Protein AF-A0A843YWN8-F1 (afdb_monomer)

Foldseek 3Di:
DDDDDDDDDDDDDDDDDDDDDDDDDDPPDCFVVNVQVLLVVQAWGFPDDGDDDQPAWTWIAHNVGDIDTDGPVVSVVPDDDPVVVQVVQVVLVVVLQVLQVVQQWGWPDPGRPDQADWTWIAHNVGDIDTDGSVCSVVPDDDPVVVVVVQVVVVVVLQVLQVVQQWGFPDPDGDDQAAWTWIAGNVGDIDTDGSVCCNVPPDPVVVQVVQQVVVVVLQVLQVVQQWGFPDRTRDDQAAWTWIAHNVGDIDTDGNVCSVVPDDDVVVVVVVVVVVVVVVVVVVVPDDDPDD

Sequence (290 aa):
MLKNTAILSIVDFPETEQTAPVQRSGWVRTTIEQMQVIAIERGGMCLSIAYGIAHTKLEWECTKGHRWFATPSNIKRGTWCRECAKDRSRSSLDDIIEIALARGGRCLSQQYINTESPLTFECEQGHCWQASSKTIREGHWCAACAHDKMRSTLQRMQEIAASRGGLCLSDTYLNNYHRLRWRCAQGHEWESNPLNVVKHWCAQCRDDKKRLGIARMQAIAAERDGLCLSTVYVNAHTHLTWKCCNGHIWQARPMDIVKGHWCNLCYLDRRTQEKKRRRRKSKNAVPILI

Organism: NCBI:txid2590999

Solvent-accessible surface area (backbone atoms only — not comparable to full-atom values): 17415 Å² total; per-residue (Å²): 133,82,87,85,88,88,79,90,83,89,80,85,85,82,83,89,82,90,83,88,80,92,87,78,87,77,84,75,76,83,50,55,65,59,48,36,51,55,21,47,78,68,50,29,42,47,75,54,91,76,71,87,55,82,78,53,63,38,40,36,33,39,77,87,67,55,71,49,75,45,31,60,62,49,42,75,75,68,52,78,62,68,64,66,50,49,52,54,34,50,56,57,40,52,55,51,39,51,55,25,48,77,69,52,24,42,59,75,54,92,73,61,87,54,63,78,46,72,38,37,35,33,41,76,86,67,53,73,49,74,44,29,57,56,49,48,73,76,66,55,80,61,67,65,64,53,48,52,53,39,51,54,49,44,51,53,50,38,50,56,22,48,78,66,52,23,43,52,74,53,93,75,65,90,54,73,77,50,67,37,40,37,31,42,70,87,65,55,70,50,76,44,26,59,69,51,42,77,78,51,72,55,70,64,65,53,50,51,56,29,48,55,51,30,54,54,50,37,50,58,21,51,78,62,55,25,43,47,75,52,88,73,39,87,56,57,76,51,66,40,40,36,31,42,74,90,64,56,70,48,75,45,30,51,52,48,46,74,74,66,53,77,64,62,66,63,53,50,50,53,55,51,52,51,53,54,52,52,52,53,57,62,73,69,56,77,80,83,83,127

Structure (mmCIF, N/CA/C/O backbone):
data_AF-A0A843YWN8-F1
#
_entry.id   AF-A0A843YWN8-F1
#
loop_
_atom_site.group_PDB
_atom_site.id
_atom_site.type_symbol
_atom_site.label_atom_id
_atom_site.label_alt_id
_atom_site.label_comp_id
_atom_site.label_asym_id
_atom_site.label_entity_id
_atom_site.label_seq_id
_atom_site.pdbx_PDB_ins_code
_atom_site.Cartn_x
_atom_site.Cartn_y
_atom_site.Cartn_z
_atom_site.occupancy
_atom_site.B_iso_or_equiv
_atom_site.auth_seq_id
_atom_site.auth_comp_id
_atom_site.auth_asym_id
_atom_site.auth_atom_id
_atom_site.pdbx_PDB_model_num
ATOM 1 N N . MET A 1 1 ? -0.539 49.490 86.192 1.00 35.22 1 MET A N 1
ATOM 2 C CA . MET A 1 1 ? -0.086 49.056 87.528 1.00 35.22 1 MET A CA 1
ATOM 3 C C . MET A 1 1 ? 0.431 47.630 87.440 1.00 35.22 1 MET A C 1
ATOM 5 O O . MET A 1 1 ? -0.272 46.801 86.891 1.00 35.22 1 MET A O 1
ATOM 9 N N . LEU A 1 2 ? 1.661 47.441 87.934 1.00 34.06 2 LEU A N 1
ATOM 10 C CA . LEU A 1 2 ? 2.259 46.237 88.543 1.00 34.06 2 LEU A CA 1
ATOM 11 C C . LEU A 1 2 ? 2.083 44.904 87.779 1.00 34.06 2 LEU A C 1
ATOM 13 O O . LEU A 1 2 ? 1.016 44.313 87.773 1.00 34.06 2 LEU A O 1
ATOM 17 N N . LYS A 1 3 ? 3.095 44.481 87.007 1.00 30.92 3 LYS A N 1
ATOM 18 C CA . LYS A 1 3 ? 4.242 43.646 87.451 1.00 30.92 3 LYS A CA 1
ATOM 19 C C . LYS A 1 3 ? 3.794 42.279 87.995 1.00 30.92 3 LYS A C 1
ATOM 21 O O . LYS A 1 3 ? 3.334 42.221 89.125 1.00 30.92 3 LYS A O 1
ATOM 26 N N . ASN A 1 4 ? 4.066 41.190 87.271 1.00 33.59 4 ASN A N 1
ATOM 27 C CA . ASN A 1 4 ? 5.151 40.297 87.692 1.00 33.59 4 ASN A CA 1
ATOM 28 C C . ASN A 1 4 ? 5.507 39.221 86.654 1.00 33.59 4 ASN A C 1
ATOM 30 O O . ASN A 1 4 ? 4.686 38.434 86.202 1.00 33.59 4 ASN A O 1
ATOM 34 N N . THR A 1 5 ? 6.794 39.231 86.345 1.00 37.97 5 THR A N 1
ATOM 35 C CA . THR A 1 5 ? 7.656 38.230 85.721 1.00 37.97 5 THR A CA 1
ATOM 36 C C . THR A 1 5 ? 7.816 36.965 86.570 1.00 37.97 5 THR A C 1
ATOM 38 O O . THR A 1 5 ? 7.952 37.080 87.785 1.00 37.97 5 THR A O 1
ATOM 41 N N . ALA A 1 6 ? 7.985 35.804 85.931 1.00 35.53 6 ALA A N 1
ATOM 42 C CA . ALA A 1 6 ? 8.905 34.763 86.400 1.00 35.53 6 ALA A CA 1
ATOM 43 C C . ALA A 1 6 ? 9.417 33.935 85.208 1.00 35.53 6 ALA A C 1
ATOM 45 O O . ALA A 1 6 ? 8.662 33.552 84.319 1.00 35.53 6 ALA A O 1
ATOM 46 N N . ILE A 1 7 ? 10.730 33.744 85.200 1.00 36.31 7 ILE A N 1
ATOM 47 C CA . ILE A 1 7 ? 11.610 33.233 84.151 1.00 36.31 7 ILE A CA 1
ATOM 48 C C . ILE A 1 7 ? 12.282 31.953 84.691 1.00 36.31 7 ILE A C 1
ATOM 50 O O . ILE A 1 7 ? 12.598 31.918 85.874 1.00 36.31 7 ILE A O 1
ATOM 54 N N . 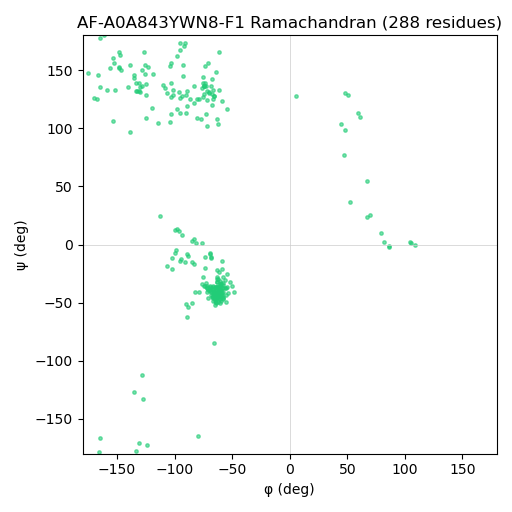LEU A 1 8 ? 12.539 30.987 83.794 1.00 34.16 8 LEU A N 1
ATOM 55 C CA . LEU A 1 8 ? 13.530 29.884 83.820 1.00 34.16 8 LEU A CA 1
ATOM 56 C C . LEU A 1 8 ? 13.622 28.956 85.050 1.00 34.16 8 LEU A C 1
ATOM 58 O O . LEU A 1 8 ? 13.959 29.368 86.152 1.00 34.16 8 LEU A O 1
ATOM 62 N N . SER A 1 9 ? 13.588 27.645 84.794 1.00 31.20 9 SER A N 1
ATOM 63 C CA . SER A 1 9 ? 14.745 26.778 85.092 1.00 31.20 9 SER A CA 1
ATOM 64 C C . SER A 1 9 ? 14.604 25.403 84.436 1.00 31.20 9 SER A C 1
ATOM 66 O O . SER A 1 9 ? 13.614 24.696 84.590 1.00 31.20 9 SER A O 1
ATOM 68 N N . ILE A 1 10 ? 15.635 25.080 83.663 1.00 40.97 10 ILE A N 1
ATOM 69 C CA . ILE A 1 10 ? 16.027 23.757 83.185 1.00 40.97 10 ILE A CA 1
ATOM 70 C C . ILE A 1 10 ? 16.643 23.018 84.376 1.00 40.97 10 ILE A C 1
ATOM 72 O O . ILE A 1 10 ? 17.466 23.623 85.055 1.00 40.97 10 ILE A O 1
ATOM 76 N N . VAL A 1 11 ? 16.303 21.742 84.577 1.00 32.41 11 VAL A N 1
ATOM 77 C CA . VAL A 1 11 ? 17.186 20.739 85.202 1.00 32.41 11 VAL A CA 1
ATOM 78 C C . VAL A 1 11 ? 16.816 19.333 84.710 1.00 32.41 11 VAL A C 1
ATOM 80 O O . VAL A 1 11 ? 15.754 18.802 85.018 1.00 32.41 11 VAL A O 1
ATOM 83 N N . ASP A 1 12 ? 17.699 18.835 83.850 1.00 29.92 12 ASP A N 1
ATOM 84 C CA . ASP A 1 12 ? 18.350 17.519 83.798 1.00 29.92 12 ASP A CA 1
ATOM 85 C C . ASP A 1 12 ? 17.599 16.177 83.942 1.00 29.92 12 ASP A C 1
ATOM 87 O O . ASP A 1 12 ? 16.878 15.881 84.891 1.00 29.92 12 ASP A O 1
ATOM 91 N N . PHE A 1 13 ? 17.925 15.326 82.960 1.00 37.41 13 PHE A N 1
ATOM 92 C CA . PHE A 1 13 ? 17.773 13.869 82.871 1.00 37.41 13 PHE A CA 1
ATOM 93 C C . PHE A 1 13 ? 18.566 13.114 83.961 1.00 37.41 13 PHE A C 1
ATOM 95 O O . PHE A 1 13 ? 19.536 13.643 84.503 1.00 37.41 13 PHE A O 1
ATOM 102 N N . PRO A 1 14 ? 18.264 11.815 84.162 1.00 38.59 14 PRO A N 1
ATOM 103 C CA . PRO A 1 14 ? 19.295 10.834 83.809 1.00 38.59 14 PRO A CA 1
ATOM 104 C C . PRO A 1 14 ? 18.793 9.624 82.992 1.00 38.59 14 PRO A C 1
ATOM 106 O O . PRO A 1 14 ? 17.708 9.091 83.213 1.00 38.59 14 PRO A O 1
ATOM 109 N N . GLU A 1 15 ? 19.630 9.273 82.008 1.00 31.75 15 GLU A N 1
ATOM 110 C CA . GLU A 1 15 ? 20.168 7.940 81.654 1.00 31.75 15 GLU A CA 1
ATOM 111 C C . GLU A 1 15 ? 19.212 6.731 81.620 1.00 31.75 15 GLU A C 1
ATOM 113 O O . GLU A 1 15 ? 18.696 6.261 82.624 1.00 31.75 15 GLU A O 1
ATOM 118 N N . THR A 1 16 ? 18.830 6.288 80.416 1.00 40.12 16 THR A N 1
ATOM 119 C CA . THR A 1 16 ? 19.393 5.127 79.685 1.00 40.12 16 THR A CA 1
ATOM 120 C C . THR A 1 16 ? 19.283 3.792 80.417 1.00 40.12 16 THR A C 1
ATOM 122 O O . THR A 1 16 ? 20.053 3.534 81.328 1.00 40.12 16 THR A O 1
ATOM 125 N N . GLU A 1 17 ? 18.480 2.872 79.874 1.00 31.70 17 GLU A N 1
ATOM 126 C CA . GLU A 1 17 ? 19.012 1.552 79.523 1.00 31.70 17 GLU A CA 1
ATOM 127 C C . GLU A 1 17 ? 18.145 0.839 78.477 1.00 31.70 17 GLU A C 1
ATOM 129 O O . GLU A 1 17 ? 16.916 0.812 78.516 1.00 31.70 17 GLU A O 1
ATOM 134 N N . GLN A 1 18 ? 18.848 0.312 77.481 1.00 40.69 18 GLN A N 1
ATOM 135 C CA . GLN A 1 18 ? 18.364 -0.526 76.396 1.00 40.69 18 GLN A CA 1
ATOM 136 C C . GLN A 1 18 ? 17.912 -1.888 76.933 1.00 40.69 18 GLN A C 1
ATOM 138 O O . GLN A 1 18 ? 18.622 -2.481 77.730 1.00 40.69 18 GLN A O 1
ATOM 143 N N . THR A 1 19 ? 16.831 -2.459 76.395 1.00 31.42 19 THR A N 1
ATOM 144 C CA . THR A 1 19 ? 16.829 -3.843 75.875 1.00 31.42 19 THR A CA 1
ATOM 145 C C . THR A 1 19 ? 15.599 -4.092 74.986 1.00 31.42 19 THR A C 1
ATOM 147 O O . THR A 1 19 ? 14.490 -3.644 75.253 1.00 31.42 19 THR A O 1
ATOM 150 N N . ALA A 1 20 ? 15.855 -4.746 73.852 1.00 37.12 20 ALA A N 1
ATOM 151 C CA . ALA A 1 20 ? 14.956 -5.071 72.736 1.00 37.12 20 ALA A CA 1
ATOM 152 C C . ALA A 1 20 ? 14.057 -6.307 73.034 1.00 37.12 20 ALA A C 1
ATOM 154 O O . ALA A 1 20 ? 14.104 -6.800 74.157 1.00 37.12 20 ALA A O 1
ATOM 155 N N . PRO A 1 21 ? 13.379 -6.976 72.066 1.00 42.88 21 PRO A N 1
ATOM 156 C CA . PRO A 1 21 ? 12.748 -6.565 70.804 1.00 42.88 21 PRO A CA 1
ATOM 157 C C . PRO A 1 21 ? 11.258 -7.008 70.678 1.00 42.88 21 PRO A C 1
ATOM 159 O O . PRO A 1 21 ? 10.768 -7.891 71.371 1.00 42.88 21 PRO A O 1
ATOM 162 N N . VAL A 1 22 ? 10.572 -6.401 69.701 1.00 45.50 22 VAL A N 1
ATOM 163 C CA . VAL A 1 22 ? 9.497 -6.918 68.815 1.00 45.50 22 VAL A CA 1
ATOM 164 C C . VAL A 1 22 ? 8.974 -8.343 69.081 1.00 45.50 22 VAL A C 1
ATOM 166 O O . VAL A 1 22 ? 9.761 -9.270 68.959 1.00 45.50 22 VAL A O 1
ATOM 169 N N . GLN A 1 23 ? 7.643 -8.512 69.226 1.00 36.47 23 GLN A N 1
ATOM 170 C CA . GLN A 1 23 ? 6.714 -9.381 68.443 1.00 36.47 23 GLN A CA 1
ATOM 171 C C . GLN A 1 23 ? 5.265 -9.124 68.924 1.00 36.47 23 GLN A C 1
ATOM 173 O O . GLN A 1 23 ? 5.065 -8.876 70.102 1.00 36.47 23 GLN A O 1
ATOM 178 N N . ARG A 1 24 ? 4.167 -9.192 68.164 1.00 37.75 24 ARG A N 1
ATOM 179 C CA . ARG A 1 24 ? 3.829 -9.249 66.735 1.00 37.75 24 ARG A CA 1
ATOM 180 C C . ARG A 1 24 ? 2.313 -8.965 66.659 1.00 37.75 24 ARG A C 1
ATOM 182 O O . ARG A 1 24 ? 1.562 -9.385 67.531 1.00 37.75 24 ARG A O 1
ATOM 189 N N . SER A 1 25 ? 1.892 -8.297 65.583 1.00 42.56 25 SER A N 1
ATOM 190 C CA . SER A 1 25 ? 0.554 -8.377 64.961 1.00 42.56 25 SER A CA 1
ATOM 191 C C . SER A 1 25 ? -0.682 -8.281 65.873 1.00 42.56 25 SER A C 1
ATOM 193 O O . SER A 1 25 ? -1.393 -9.262 66.083 1.00 42.56 25 SER A O 1
ATOM 195 N N . GLY A 1 26 ? -1.010 -7.063 66.308 1.00 33.72 26 GLY A N 1
ATOM 196 C CA . GLY A 1 26 ? -2.370 -6.714 66.721 1.00 33.72 26 GLY A CA 1
ATOM 197 C C . GLY A 1 26 ? -3.216 -6.362 65.495 1.00 33.72 26 GLY A C 1
ATOM 198 O O . GLY A 1 26 ? -2.864 -5.463 64.733 1.00 33.72 26 GLY A O 1
ATOM 199 N N . TRP A 1 27 ? -4.323 -7.071 65.282 1.00 38.34 27 TRP A N 1
ATOM 200 C CA . TRP A 1 27 ? -5.324 -6.725 64.271 1.00 38.34 27 TRP A CA 1
ATOM 201 C C . TRP A 1 27 ? -5.905 -5.347 64.628 1.00 38.34 27 TRP A C 1
ATOM 203 O O . TRP A 1 27 ? -6.667 -5.222 65.588 1.00 38.34 27 TRP A O 1
ATOM 213 N N . VAL A 1 28 ? -5.490 -4.294 63.914 1.00 45.75 28 VAL A N 1
ATOM 214 C CA . VAL A 1 28 ? -5.964 -2.924 64.156 1.00 45.75 28 VAL A CA 1
ATOM 215 C C . VAL A 1 28 ? -7.466 -2.899 63.889 1.00 45.75 28 VAL A C 1
ATOM 217 O O . VAL A 1 28 ? -7.907 -3.003 62.740 1.00 45.75 28 VAL A O 1
ATOM 220 N N . ARG A 1 29 ? -8.268 -2.790 64.957 1.00 52.03 29 ARG A N 1
ATOM 221 C CA . ARG A 1 29 ? -9.708 -2.545 64.848 1.00 52.03 29 ARG A CA 1
ATOM 222 C C . ARG A 1 29 ? -9.882 -1.289 64.005 1.00 52.03 29 ARG A C 1
ATOM 224 O O . ARG A 1 29 ? -9.402 -0.222 64.367 1.00 52.03 29 ARG A O 1
ATOM 231 N N . THR A 1 30 ? -10.513 -1.452 62.846 1.00 57.44 30 THR A N 1
ATOM 232 C CA . THR A 1 30 ? -10.850 -0.324 61.980 1.00 57.44 30 THR A CA 1
ATOM 233 C C . THR A 1 30 ? -11.742 0.611 62.785 1.00 57.44 30 THR A C 1
ATOM 235 O O . THR A 1 30 ? -12.736 0.147 63.330 1.00 57.44 30 THR A O 1
ATOM 238 N N . THR A 1 31 ? -11.373 1.877 62.933 1.00 72.25 31 THR A N 1
ATOM 239 C CA . THR A 1 31 ? -12.169 2.834 63.709 1.00 72.25 31 THR A CA 1
ATOM 240 C C . THR A 1 31 ? -13.047 3.668 62.773 1.00 72.25 31 THR A C 1
ATOM 242 O O . THR A 1 31 ? -12.823 3.690 61.557 1.00 72.25 31 THR A O 1
ATOM 245 N N . ILE A 1 32 ? -14.087 4.318 63.303 1.00 75.38 32 ILE A N 1
ATOM 246 C CA . ILE A 1 32 ? -14.989 5.141 62.483 1.00 75.38 32 ILE A CA 1
ATOM 247 C C . ILE A 1 32 ? -14.242 6.332 61.858 1.00 75.38 32 ILE A C 1
ATOM 249 O O . ILE A 1 32 ? -14.517 6.705 60.720 1.00 75.38 32 ILE A O 1
ATOM 253 N N . GLU A 1 33 ? -13.204 6.828 62.530 1.00 76.56 33 GLU A N 1
ATOM 254 C CA . GLU A 1 33 ? -12.315 7.890 62.053 1.00 76.56 33 GLU A CA 1
ATOM 255 C C . GLU A 1 33 ? -11.569 7.453 60.786 1.00 76.56 33 GLU A C 1
ATOM 257 O O . GLU A 1 33 ? -11.479 8.209 59.821 1.00 76.56 33 GLU A O 1
ATOM 262 N N . GLN A 1 34 ? -11.115 6.195 60.715 1.00 80.38 34 GLN A N 1
ATOM 263 C CA . GLN A 1 34 ? -10.505 5.663 59.490 1.00 80.38 34 GLN A CA 1
ATOM 264 C C . GLN A 1 34 ? -11.502 5.631 58.323 1.00 80.38 34 GLN A C 1
ATOM 266 O O . GLN A 1 34 ? -11.107 5.789 57.170 1.00 80.38 34 GLN A O 1
ATOM 271 N N . MET A 1 35 ? -12.795 5.419 58.591 1.00 80.94 35 MET A N 1
ATOM 272 C CA . MET A 1 35 ? -13.829 5.424 57.547 1.00 80.94 35 MET A CA 1
ATOM 273 C C . MET A 1 35 ? -14.130 6.838 57.061 1.00 80.94 35 MET A C 1
ATOM 275 O O . MET A 1 35 ? -14.345 7.037 55.866 1.00 80.94 35 MET A O 1
ATOM 279 N N . GLN A 1 36 ? -14.081 7.817 57.961 1.00 81.00 36 GLN A N 1
ATOM 280 C CA . GLN A 1 36 ? -14.220 9.230 57.626 1.00 81.00 36 GLN A CA 1
ATOM 281 C C . GLN A 1 36 ? -13.048 9.724 56.769 1.00 81.00 36 GLN A C 1
ATOM 283 O O . GLN A 1 36 ? -13.286 10.384 55.761 1.00 81.00 36 GLN A O 1
ATOM 288 N N . VAL A 1 37 ? -11.807 9.330 57.084 1.00 84.31 37 VAL A N 1
ATOM 289 C CA . VAL A 1 37 ? -10.631 9.656 56.254 1.00 84.31 37 VAL A CA 1
ATOM 290 C C . VAL A 1 37 ? -10.777 9.084 54.840 1.00 84.31 37 VAL A C 1
ATOM 292 O O . VAL A 1 37 ? -10.661 9.831 53.872 1.00 84.31 37 VAL A O 1
ATOM 295 N N . ILE A 1 38 ? -11.134 7.799 54.703 1.00 84.38 38 ILE A N 1
ATOM 296 C CA . ILE A 1 38 ? -11.359 7.171 53.385 1.00 84.38 38 ILE A CA 1
ATOM 297 C C . ILE A 1 38 ? -12.481 7.878 52.613 1.00 84.38 38 ILE A C 1
ATOM 299 O O . ILE A 1 38 ? -12.428 7.966 51.384 1.00 84.38 38 ILE A O 1
ATOM 303 N N . ALA A 1 39 ? -13.510 8.369 53.311 1.00 82.62 39 ALA A N 1
ATOM 304 C CA . ALA A 1 39 ? -14.585 9.098 52.659 1.00 82.62 39 ALA A CA 1
ATOM 305 C C . ALA A 1 39 ? -14.106 10.429 52.074 1.00 82.62 39 ALA A C 1
ATOM 307 O O . ALA A 1 39 ? -14.392 10.716 50.910 1.00 82.62 39 ALA A O 1
ATOM 308 N N . ILE A 1 40 ? -13.323 11.184 52.847 1.00 83.69 40 ILE A N 1
ATOM 309 C CA . ILE A 1 40 ? -12.750 12.468 52.431 1.00 83.69 40 ILE A CA 1
ATOM 310 C C . ILE A 1 40 ? -11.786 12.271 51.256 1.00 83.69 40 ILE A C 1
ATOM 312 O O . ILE A 1 40 ? -11.912 12.962 50.246 1.00 83.69 40 ILE A O 1
ATOM 316 N N . GLU A 1 41 ? -10.890 11.280 51.329 1.00 85.19 41 GLU A N 1
ATOM 317 C CA . GLU A 1 41 ? -9.949 10.944 50.245 1.00 85.19 41 GLU A CA 1
ATOM 318 C C . GLU A 1 41 ? -10.655 10.635 48.917 1.00 85.19 41 GLU A C 1
ATOM 320 O O . GLU A 1 41 ? -10.120 10.893 47.839 1.00 85.19 41 GLU A O 1
ATOM 325 N N . ARG A 1 42 ? -11.877 10.096 48.976 1.00 80.06 42 ARG A N 1
ATOM 326 C CA . ARG A 1 42 ? -12.688 9.764 47.795 1.00 80.06 42 ARG A CA 1
ATOM 327 C C . ARG A 1 42 ? -13.696 10.840 47.403 1.00 80.06 42 ARG A C 1
ATOM 329 O O . ARG A 1 42 ? -14.554 10.586 46.552 1.00 80.06 42 ARG A O 1
ATOM 336 N N . GLY A 1 43 ? -13.594 12.031 47.990 1.00 82.25 43 GLY A N 1
ATOM 337 C CA . GLY A 1 43 ? -14.487 13.148 47.701 1.00 82.25 43 GLY A CA 1
ATOM 338 C C . GLY A 1 43 ? -15.914 12.871 48.174 1.00 82.25 43 GLY A C 1
ATOM 339 O O . GLY A 1 43 ? -16.861 12.913 47.385 1.00 82.25 43 GLY A O 1
ATOM 340 N N . GLY A 1 44 ? -16.074 12.530 49.449 1.00 86.19 44 GLY A N 1
ATOM 341 C CA . GLY A 1 44 ? -17.366 12.335 50.094 1.00 86.19 44 GLY A CA 1
ATOM 342 C C . GLY A 1 44 ? -17.271 12.312 51.617 1.00 86.19 44 GLY A C 1
ATOM 343 O O . GLY A 1 44 ? -16.263 12.702 52.198 1.00 86.19 44 GLY A O 1
ATOM 344 N N . MET A 1 45 ? -18.342 11.871 52.270 1.00 86.75 45 MET A N 1
ATOM 345 C CA . MET A 1 45 ? -18.490 11.867 53.724 1.00 86.75 45 MET A CA 1
ATOM 346 C C . MET A 1 45 ? -19.059 10.529 54.205 1.00 86.75 45 MET A C 1
ATOM 348 O O . MET A 1 45 ? -19.893 9.916 53.540 1.00 86.75 45 MET A O 1
ATOM 352 N N . CYS A 1 46 ? -18.593 10.064 55.365 1.00 83.38 46 CYS A N 1
ATOM 353 C CA . CYS A 1 46 ? -19.206 8.954 56.091 1.00 83.38 46 CYS A CA 1
ATOM 354 C C . CYS A 1 46 ? -20.155 9.553 57.133 1.00 83.38 46 CYS A C 1
ATOM 356 O O . CYS A 1 46 ? -19.696 10.217 58.060 1.00 83.38 46 CYS A O 1
ATOM 358 N N . LEU A 1 47 ? -21.461 9.332 56.971 1.00 79.31 47 LEU A N 1
ATOM 359 C CA . LEU A 1 47 ? -22.507 9.908 57.828 1.00 79.31 47 LEU A CA 1
ATOM 360 C C . LEU A 1 47 ? -22.760 9.073 59.092 1.00 79.31 47 LEU A C 1
ATOM 362 O O . LEU A 1 47 ? -23.382 9.539 60.043 1.00 79.31 47 LEU A O 1
ATOM 366 N N . SER A 1 48 ? -22.276 7.830 59.128 1.00 76.62 48 SER A N 1
ATOM 367 C CA . SER A 1 48 ? -22.411 6.970 60.303 1.00 76.62 48 SER A CA 1
ATOM 368 C C . SER A 1 48 ? -21.467 7.380 61.436 1.00 76.62 48 SER A C 1
ATOM 370 O O . SER A 1 48 ? -20.282 7.616 61.217 1.00 76.62 48 SER A O 1
ATOM 372 N N . ILE A 1 49 ? -22.002 7.395 62.659 1.00 65.19 49 ILE A N 1
ATOM 373 C CA . ILE A 1 49 ? -21.312 7.836 63.885 1.00 65.19 49 ILE A CA 1
ATOM 374 C C . ILE A 1 49 ? -20.760 6.688 64.745 1.00 65.19 49 ILE A C 1
ATOM 376 O O . ILE A 1 49 ? -20.047 6.937 65.711 1.00 65.19 49 ILE A O 1
ATOM 380 N N . ALA A 1 50 ? -21.066 5.428 64.416 1.00 58.59 50 ALA A N 1
ATOM 381 C CA . ALA A 1 50 ? -20.615 4.267 65.183 1.00 58.59 50 ALA A CA 1
ATOM 382 C C . ALA A 1 50 ? -20.217 3.099 64.273 1.00 58.59 50 ALA A C 1
ATOM 384 O O . ALA A 1 50 ? -20.932 2.745 63.333 1.00 58.59 50 ALA A O 1
ATOM 385 N N . TYR A 1 51 ? -19.081 2.474 64.585 1.00 58.81 51 TYR A N 1
ATOM 386 C CA . TYR A 1 51 ? -18.583 1.277 63.913 1.00 58.81 51 TYR A CA 1
ATOM 387 C C . TYR A 1 51 ? -18.585 0.101 64.896 1.00 58.81 51 TYR A C 1
ATOM 389 O O . TYR A 1 51 ? -17.756 0.038 65.799 1.00 58.81 51 TYR A O 1
ATOM 397 N N . GLY A 1 52 ? -19.551 -0.810 64.741 1.00 61.84 52 GLY A N 1
ATOM 398 C CA . GLY A 1 52 ? -19.701 -1.981 65.613 1.00 61.84 52 GLY A CA 1
ATOM 399 C C . GLY A 1 52 ? -18.905 -3.202 65.138 1.00 61.84 52 GLY A C 1
ATOM 400 O O . GLY A 1 52 ? -18.019 -3.685 65.836 1.00 61.84 52 GLY A O 1
ATOM 401 N N . ILE A 1 53 ? -19.218 -3.724 63.946 1.00 56.53 53 ILE A N 1
ATOM 402 C CA . ILE A 1 53 ? -18.632 -4.960 63.397 1.00 56.53 53 ILE A CA 1
ATOM 403 C C . ILE A 1 53 ? -18.339 -4.757 61.901 1.00 56.53 53 ILE A C 1
ATOM 405 O O . ILE A 1 53 ? -19.010 -3.973 61.233 1.00 56.53 53 ILE A O 1
ATOM 409 N N . ALA A 1 54 ? -17.376 -5.490 61.334 1.00 55.53 54 ALA A N 1
ATOM 410 C CA . ALA A 1 54 ? -16.916 -5.335 59.942 1.00 55.53 54 ALA A CA 1
ATOM 411 C C . ALA A 1 54 ? -17.996 -5.519 58.849 1.00 55.53 54 ALA A C 1
ATOM 413 O O . ALA A 1 54 ? -17.780 -5.140 57.694 1.00 55.53 54 ALA A O 1
ATOM 414 N N . HIS A 1 55 ? -19.153 -6.084 59.207 1.00 57.47 55 HIS A N 1
ATOM 415 C CA . HIS A 1 55 ? -20.294 -6.309 58.315 1.00 57.47 55 HIS A CA 1
ATOM 416 C C . HIS A 1 55 ? -21.401 -5.252 58.436 1.00 57.47 55 HIS A C 1
ATOM 418 O O . HIS A 1 55 ? -22.345 -5.280 57.644 1.00 57.47 55 HIS A O 1
ATOM 424 N N . THR A 1 56 ? -21.300 -4.308 59.377 1.00 75.06 56 THR A N 1
ATOM 425 C CA . THR A 1 56 ? -22.269 -3.215 59.493 1.00 75.06 56 THR A CA 1
ATOM 426 C C . THR A 1 56 ? -22.151 -2.309 58.268 1.00 75.06 56 THR A C 1
ATOM 428 O O . THR A 1 56 ? -21.065 -1.840 57.918 1.00 75.06 56 THR A O 1
ATOM 431 N N . LYS A 1 57 ? -23.271 -2.089 57.572 1.00 79.62 57 LYS A N 1
ATOM 432 C CA . LYS A 1 57 ? -23.328 -1.120 56.476 1.00 79.62 57 LYS A CA 1
ATOM 433 C C . LYS A 1 57 ? -23.278 0.279 57.081 1.00 79.62 57 LYS A C 1
ATOM 435 O O . LYS A 1 57 ? -24.111 0.602 57.919 1.00 79.62 57 LYS A O 1
ATOM 440 N N . LEU A 1 58 ? -22.313 1.077 56.646 1.00 83.62 58 LEU A N 1
ATOM 441 C CA . LEU A 1 58 ? -22.249 2.497 56.965 1.00 83.62 58 LEU A CA 1
ATOM 442 C C . LEU A 1 58 ? -22.957 3.284 55.865 1.00 83.62 58 LEU A C 1
ATOM 444 O O . LEU A 1 58 ? -23.064 2.812 54.727 1.00 83.62 58 LEU A O 1
ATOM 448 N N . GLU A 1 59 ? -23.448 4.459 56.221 1.00 87.62 59 GLU A N 1
ATOM 449 C CA . GLU A 1 59 ? -24.034 5.428 55.309 1.00 87.62 59 GLU A CA 1
ATOM 450 C C . GLU A 1 59 ? -22.947 6.368 54.785 1.00 87.62 59 GLU A C 1
ATOM 452 O O . GLU A 1 59 ? -22.166 6.937 55.553 1.00 87.62 59 GLU A O 1
ATOM 457 N N . TRP A 1 60 ? -22.899 6.510 53.465 1.00 85.75 60 TRP A N 1
ATOM 458 C CA . TRP A 1 60 ? -21.906 7.292 52.741 1.00 85.75 60 TRP A CA 1
ATOM 459 C C . TRP A 1 60 ? -22.608 8.304 51.847 1.00 85.75 60 TRP A C 1
ATOM 461 O O . TRP A 1 60 ? -23.658 8.005 51.279 1.00 85.75 60 TRP A O 1
ATOM 471 N N . GLU A 1 61 ? -21.993 9.465 51.672 1.00 89.12 61 GLU A N 1
ATOM 472 C CA . GLU A 1 61 ? -22.439 10.527 50.776 1.00 89.12 61 GLU A CA 1
ATOM 473 C C . GLU A 1 61 ? -21.280 10.943 49.867 1.00 89.12 61 GLU A C 1
ATOM 475 O O . GLU A 1 61 ? -20.144 11.066 50.317 1.00 89.12 61 GLU A O 1
ATOM 480 N N . CYS A 1 62 ? -21.525 11.131 48.571 1.00 90.00 62 CYS A N 1
ATOM 481 C CA . CYS A 1 62 ? -20.508 11.651 47.646 1.00 90.00 62 CYS A CA 1
ATOM 482 C C . CYS A 1 62 ? -20.648 13.167 47.471 1.00 90.00 62 CYS A C 1
ATOM 484 O O . CYS A 1 62 ? -21.687 13.731 47.791 1.00 90.00 62 CYS A O 1
ATOM 486 N N . THR A 1 63 ? -19.652 13.825 46.875 1.00 88.19 63 THR A N 1
ATOM 487 C CA . THR A 1 63 ? -19.695 15.268 46.547 1.00 88.19 63 THR A CA 1
ATOM 488 C C . THR A 1 63 ? -20.897 15.710 45.714 1.00 88.19 63 THR A C 1
ATOM 490 O O . THR A 1 63 ? -21.290 16.868 45.792 1.00 88.19 63 THR A O 1
ATOM 493 N N . LYS A 1 64 ? -21.501 14.807 44.930 1.00 83.19 64 LYS A N 1
ATOM 494 C CA . LYS A 1 64 ? -22.739 15.081 44.180 1.00 83.19 64 LYS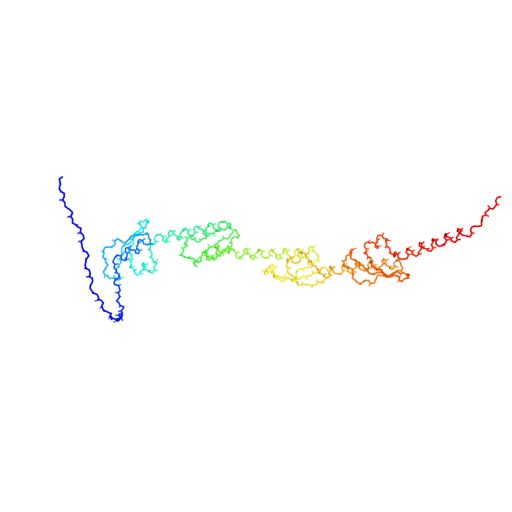 A CA 1
ATOM 495 C C . LYS A 1 64 ? -24.020 14.950 45.027 1.00 83.19 64 LYS A C 1
ATOM 497 O O . LYS A 1 64 ? -25.108 15.077 44.485 1.00 83.19 64 LYS A O 1
ATOM 502 N N . GLY A 1 65 ? -23.914 14.645 46.322 1.00 85.06 65 GLY A N 1
ATOM 503 C CA . GLY A 1 65 ? -25.051 14.489 47.237 1.00 85.06 65 GLY A CA 1
ATOM 504 C C . GLY A 1 65 ? -25.743 13.120 47.195 1.00 85.06 65 GLY A C 1
ATOM 505 O O . GLY A 1 65 ? -26.719 12.905 47.907 1.00 85.06 65 GLY A O 1
ATOM 506 N N . HIS A 1 66 ? -25.264 12.162 46.392 1.00 87.44 66 HIS A N 1
ATOM 507 C CA . HIS A 1 66 ? -25.834 10.809 46.403 1.00 87.44 66 HIS A CA 1
ATOM 508 C C . HIS A 1 66 ? -25.483 10.095 47.706 1.00 87.44 66 HIS A C 1
ATOM 510 O O . HIS A 1 66 ? -24.301 10.033 48.060 1.00 87.44 66 HIS A O 1
ATOM 516 N N . ARG A 1 67 ? -26.489 9.498 48.351 1.00 89.06 67 ARG A N 1
ATOM 517 C CA . ARG A 1 67 ? -26.357 8.752 49.608 1.00 89.06 67 ARG A CA 1
ATOM 518 C C . ARG A 1 67 ? -26.569 7.263 49.390 1.00 89.06 67 ARG A C 1
ATOM 520 O O . ARG A 1 67 ? -27.472 6.862 48.658 1.00 89.06 67 ARG A O 1
ATOM 527 N N . TRP A 1 68 ? -25.737 6.425 50.004 1.00 90.25 68 TRP A N 1
ATOM 528 C CA . TRP A 1 68 ? -25.881 4.972 49.907 1.00 90.25 68 TRP A CA 1
ATOM 529 C C . TRP A 1 68 ? -25.320 4.236 51.124 1.00 90.25 68 TRP A C 1
ATOM 531 O O . TRP A 1 68 ? -24.405 4.697 51.801 1.00 90.25 68 TRP A O 1
ATOM 541 N N . PHE A 1 69 ? -25.827 3.023 51.351 1.00 87.56 69 PHE A N 1
ATOM 542 C CA . PHE A 1 69 ? -25.323 2.119 52.382 1.00 87.56 69 PHE A CA 1
ATOM 543 C C . PHE A 1 69 ? -24.308 1.128 51.803 1.00 87.56 69 PHE A C 1
ATOM 545 O O . PHE A 1 69 ? -24.613 0.394 50.857 1.00 87.56 69 PHE A O 1
ATOM 552 N N . ALA A 1 70 ? -23.113 1.051 52.388 1.00 85.00 70 ALA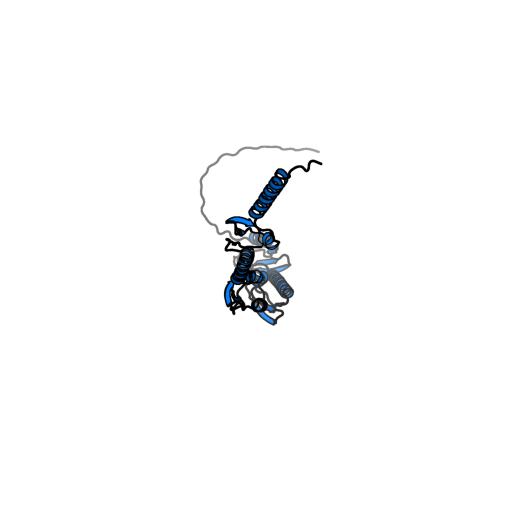 A N 1
ATOM 553 C CA . ALA A 1 70 ? -22.073 0.105 51.985 1.00 85.00 70 ALA A CA 1
ATOM 554 C C . ALA A 1 70 ? -21.230 -0.364 53.173 1.00 85.00 70 ALA A C 1
ATOM 556 O O . ALA A 1 70 ? -21.017 0.364 54.142 1.00 85.00 70 ALA A O 1
ATOM 557 N N . THR A 1 71 ? -20.722 -1.594 53.089 1.00 84.81 71 THR A N 1
ATOM 558 C CA . THR A 1 71 ? -19.770 -2.101 54.078 1.00 84.81 71 THR A CA 1
ATOM 559 C C . THR A 1 71 ? -18.388 -1.478 53.850 1.00 84.81 71 THR A C 1
ATOM 561 O O . THR A 1 71 ? -17.961 -1.327 52.698 1.00 84.81 71 THR A O 1
ATOM 564 N N . PRO A 1 72 ? -17.633 -1.194 54.920 1.00 79.88 72 PRO A N 1
ATOM 565 C CA . PRO A 1 72 ? -16.241 -0.750 54.840 1.00 79.88 72 PRO A CA 1
ATOM 566 C C . PRO A 1 72 ? -15.341 -1.614 53.963 1.00 79.88 72 PRO A C 1
ATOM 568 O O . PRO A 1 72 ? -14.484 -1.098 53.253 1.00 79.88 72 PRO A O 1
ATOM 571 N N . SER A 1 73 ? -15.561 -2.929 53.960 1.00 81.31 73 SER A N 1
ATOM 572 C CA . SER A 1 73 ? -14.848 -3.873 53.098 1.00 81.31 73 SER A CA 1
ATOM 573 C C . SER A 1 73 ? -15.070 -3.597 51.605 1.00 81.31 73 SER A C 1
ATOM 575 O O . SER A 1 73 ? -14.111 -3.606 50.837 1.00 81.31 73 SER A O 1
ATOM 577 N N . ASN A 1 74 ? -16.298 -3.284 51.181 1.00 81.69 74 ASN A N 1
ATOM 578 C CA . ASN A 1 74 ? -16.595 -2.957 49.782 1.00 81.69 74 ASN A CA 1
ATOM 579 C C . ASN A 1 74 ? -16.041 -1.590 49.374 1.00 81.69 74 ASN A C 1
ATOM 581 O O . ASN A 1 74 ? -15.557 -1.435 48.250 1.00 81.69 74 ASN A O 1
ATOM 585 N N . ILE A 1 75 ? -16.055 -0.625 50.297 1.00 83.94 75 ILE A N 1
ATOM 586 C CA . ILE A 1 75 ? -15.424 0.674 50.076 1.00 83.94 75 ILE A CA 1
ATOM 587 C C . ILE A 1 75 ? -13.910 0.502 49.930 1.00 83.94 75 ILE A C 1
ATOM 589 O O . ILE A 1 75 ? -13.357 0.881 48.898 1.00 83.94 75 ILE A O 1
ATOM 593 N N . LYS A 1 76 ? -13.232 -0.178 50.861 1.00 80.94 76 LYS A N 1
ATOM 594 C CA . LYS A 1 76 ? -11.786 -0.458 50.766 1.00 80.94 76 LYS A CA 1
ATOM 595 C C . LYS A 1 76 ? -11.410 -1.184 49.466 1.00 80.94 76 LYS A C 1
ATOM 597 O O . LYS A 1 76 ? -10.414 -0.828 48.850 1.00 80.94 76 LYS A O 1
ATOM 602 N N . ARG A 1 77 ? -12.249 -2.111 48.985 1.00 80.25 77 ARG A N 1
ATOM 603 C CA . ARG A 1 77 ? -12.068 -2.815 47.696 1.00 80.25 77 ARG A CA 1
ATOM 604 C C . ARG A 1 77 ? -12.250 -1.947 46.441 1.00 80.25 77 ARG A C 1
ATOM 606 O O . ARG A 1 77 ? -11.998 -2.438 45.348 1.00 80.25 77 ARG A O 1
ATOM 613 N N . GLY A 1 78 ? -12.689 -0.694 46.569 1.00 81.25 78 GLY A N 1
ATOM 614 C CA . GLY A 1 78 ? -12.779 0.261 45.453 1.00 81.25 78 GLY A CA 1
ATOM 615 C C . GLY A 1 78 ? -14.197 0.601 44.992 1.00 81.25 78 GLY A C 1
ATOM 616 O O . GLY A 1 78 ? -14.363 1.421 44.094 1.00 81.25 78 GLY A O 1
ATOM 617 N N . THR A 1 79 ? -15.238 0.031 45.608 1.00 83.06 79 THR A N 1
ATOM 618 C CA . THR A 1 79 ? -16.622 0.436 45.308 1.00 83.06 79 THR A CA 1
ATOM 619 C C . THR A 1 79 ? -16.913 1.789 45.968 1.00 83.06 79 THR A C 1
ATOM 621 O O . THR A 1 79 ? -16.488 2.027 47.096 1.00 83.06 79 THR A O 1
ATOM 624 N N . TRP A 1 80 ? -17.616 2.689 45.279 1.00 87.31 80 TRP A N 1
ATOM 625 C CA . TRP A 1 80 ? -17.961 4.023 45.793 1.00 87.31 80 TRP A CA 1
ATOM 626 C C . TRP A 1 80 ? -19.435 4.351 45.504 1.00 87.31 80 TRP A C 1
ATOM 628 O O . TRP A 1 80 ? -20.307 3.544 45.816 1.00 87.31 80 TRP A O 1
ATOM 638 N N . CYS A 1 81 ? -19.729 5.491 44.879 1.00 87.44 81 CYS A N 1
ATOM 639 C CA . CYS A 1 81 ? -21.082 5.878 44.491 1.00 87.44 81 CYS A CA 1
ATOM 640 C C . CYS A 1 81 ? -21.534 5.204 43.181 1.00 87.44 81 CYS A C 1
ATOM 642 O O . CYS A 1 81 ? -20.889 5.348 42.137 1.00 87.44 81 CYS A O 1
ATOM 644 N N . ARG A 1 82 ? -22.678 4.504 43.225 1.00 82.00 82 ARG A N 1
ATOM 645 C CA . ARG A 1 82 ? -23.288 3.826 42.063 1.00 82.00 82 ARG A CA 1
ATOM 646 C C . ARG A 1 82 ? -23.838 4.798 41.023 1.00 82.00 82 ARG A C 1
ATOM 648 O O . ARG A 1 82 ? -23.729 4.519 39.835 1.00 82.00 82 ARG A O 1
ATOM 655 N N . GLU A 1 83 ? -24.411 5.918 41.449 1.00 81.44 83 GLU A N 1
ATOM 656 C CA . GLU A 1 83 ? -24.974 6.919 40.534 1.00 81.44 83 GLU A CA 1
ATOM 657 C C . GLU A 1 83 ? -23.866 7.651 39.780 1.00 81.44 83 GLU A C 1
ATOM 659 O O . GLU A 1 83 ? -23.864 7.655 38.553 1.00 81.44 83 GLU A O 1
ATOM 664 N N . CYS A 1 84 ? -22.815 8.090 40.481 1.00 80.50 84 CYS A N 1
ATOM 665 C CA . CYS A 1 84 ? -21.621 8.637 39.832 1.00 80.50 84 CYS A CA 1
ATOM 666 C C . CYS A 1 84 ? -20.945 7.626 38.889 1.00 80.50 84 CYS A C 1
ATOM 668 O O . CYS A 1 84 ? -20.363 8.014 37.879 1.00 80.50 84 CYS A O 1
ATOM 670 N N . ALA A 1 85 ? -20.987 6.327 39.207 1.00 77.62 85 ALA A N 1
ATOM 671 C CA . ALA A 1 85 ? -20.473 5.292 38.313 1.00 77.62 85 ALA A CA 1
ATOM 672 C C . ALA A 1 85 ? -21.333 5.133 37.045 1.00 77.62 85 ALA A C 1
ATOM 674 O O . ALA A 1 85 ? -20.771 4.978 35.962 1.00 77.62 85 ALA A O 1
ATOM 675 N N . LYS A 1 86 ? -22.666 5.221 37.162 1.00 71.94 86 LYS A N 1
ATOM 676 C CA . LYS A 1 86 ? -23.590 5.219 36.016 1.00 71.94 86 LYS A CA 1
ATOM 677 C C . LYS A 1 86 ? -23.403 6.448 35.129 1.00 71.94 86 LYS A C 1
ATOM 679 O O . LYS A 1 86 ? -23.345 6.288 33.917 1.00 71.94 86 LYS A O 1
ATOM 684 N N . ASP A 1 87 ? -23.254 7.636 35.714 1.00 73.88 87 ASP A N 1
ATOM 685 C CA . ASP A 1 87 ? -22.987 8.868 34.959 1.00 73.88 87 ASP A CA 1
ATOM 686 C C . ASP A 1 87 ? -21.711 8.745 34.123 1.00 73.88 87 ASP A C 1
ATOM 688 O O . ASP A 1 87 ? -21.728 9.020 32.930 1.00 73.88 87 ASP A O 1
ATOM 692 N N . ARG A 1 88 ? -20.616 8.251 34.722 1.00 70.06 88 ARG A N 1
ATOM 693 C CA . ARG A 1 88 ? -19.358 8.017 33.993 1.00 70.06 88 ARG A CA 1
ATOM 694 C C . ARG A 1 88 ? -19.514 7.009 32.854 1.00 70.06 88 ARG A C 1
ATOM 696 O O . ARG A 1 88 ? -18.903 7.185 31.807 1.00 70.06 88 ARG A O 1
ATOM 703 N N . SER A 1 89 ? -20.313 5.961 33.060 1.00 65.00 89 SER A N 1
ATOM 704 C CA . SER A 1 89 ? -20.620 4.972 32.019 1.00 65.00 89 SER A CA 1
ATOM 705 C C . SER A 1 89 ? -21.406 5.599 30.856 1.00 65.00 89 SER A C 1
ATOM 707 O O . SER A 1 89 ? -21.056 5.360 29.701 1.00 65.00 89 SER A O 1
ATOM 709 N N . ARG A 1 90 ? -22.396 6.458 31.136 1.00 64.38 90 ARG A N 1
ATOM 710 C CA . ARG A 1 90 ? -23.148 7.187 30.101 1.00 64.38 90 ARG A CA 1
ATOM 711 C C . ARG A 1 90 ? -22.255 8.114 29.285 1.00 64.38 90 ARG A C 1
ATOM 713 O O . ARG A 1 90 ? -22.225 7.959 28.072 1.00 64.38 90 ARG A O 1
ATOM 720 N N . SER A 1 91 ? -21.441 8.946 29.940 1.00 62.41 91 SER A N 1
ATOM 721 C CA . SER A 1 91 ? -20.482 9.809 29.233 1.00 62.41 91 SER A CA 1
ATOM 722 C C . SER A 1 91 ? -19.539 8.999 28.338 1.00 62.41 91 SER A C 1
ATOM 724 O O . SER A 1 91 ? -19.254 9.392 27.217 1.00 62.41 91 SER A O 1
ATOM 726 N N . SER A 1 92 ? -19.118 7.809 28.780 1.00 73.19 92 SER A N 1
ATOM 727 C CA . SER A 1 92 ? -18.272 6.946 27.951 1.00 73.19 92 SER A CA 1
ATOM 728 C C . SER A 1 92 ? -18.995 6.263 26.782 1.00 73.19 92 SER A C 1
ATOM 730 O O . SER A 1 92 ? -18.319 5.822 25.855 1.00 73.19 92 SER A O 1
ATOM 732 N N . LEU A 1 93 ? -20.329 6.141 26.820 1.00 79.75 93 LEU A N 1
ATOM 733 C CA . LEU A 1 93 ? -21.135 5.684 25.684 1.00 79.75 93 LEU A CA 1
ATOM 734 C C . LEU A 1 93 ? -21.329 6.813 24.673 1.00 79.75 93 LEU A C 1
ATOM 736 O O . LEU A 1 93 ? -21.215 6.556 23.477 1.00 79.75 93 LEU A O 1
ATOM 740 N N . ASP A 1 94 ? -21.567 8.034 25.154 1.00 81.75 94 ASP A N 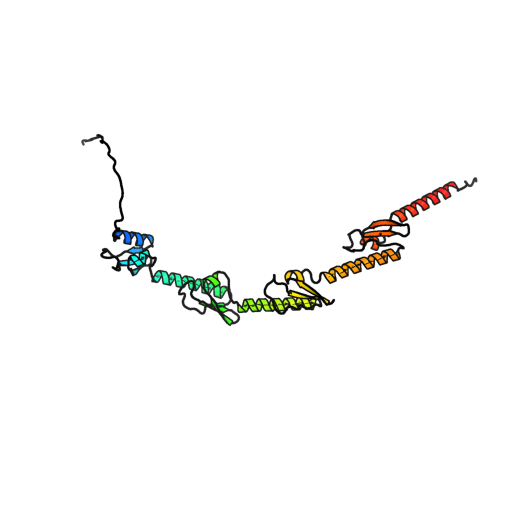1
ATOM 741 C CA . ASP A 1 94 ? -21.698 9.230 24.320 1.00 81.75 94 ASP A CA 1
ATOM 742 C C . ASP A 1 94 ? -20.430 9.437 23.476 1.00 81.75 94 ASP A C 1
ATOM 744 O O . ASP A 1 94 ? -20.527 9.542 22.255 1.00 81.75 94 ASP A O 1
ATOM 748 N N . ASP A 1 95 ? -19.240 9.308 24.082 1.00 84.44 95 ASP A N 1
ATOM 749 C CA . ASP A 1 95 ? -17.954 9.329 23.363 1.00 84.44 95 ASP A CA 1
ATOM 750 C C . ASP A 1 95 ? -17.908 8.306 22.206 1.00 84.44 95 ASP A C 1
ATOM 752 O O . ASP A 1 95 ? -17.383 8.561 21.122 1.00 84.44 95 ASP A O 1
ATOM 756 N N . ILE A 1 96 ? -18.434 7.098 22.431 1.00 85.62 96 ILE A N 1
ATOM 757 C CA . ILE A 1 96 ? -18.413 6.011 21.440 1.00 85.62 96 ILE A CA 1
ATOM 758 C C . ILE A 1 96 ? -19.429 6.274 20.327 1.00 85.62 96 ILE A C 1
ATOM 760 O O . ILE A 1 96 ? -19.165 5.948 19.167 1.00 85.62 96 ILE A O 1
ATOM 764 N N . ILE A 1 97 ? -20.578 6.859 20.666 1.00 86.62 97 ILE A N 1
ATOM 765 C CA . ILE A 1 97 ? -21.589 7.290 19.700 1.00 86.62 97 ILE A CA 1
ATOM 766 C C . ILE A 1 97 ? -21.015 8.398 18.811 1.00 86.62 97 ILE A C 1
ATOM 768 O O . ILE A 1 97 ? -21.144 8.309 17.592 1.00 86.62 97 ILE A O 1
ATOM 772 N N . GLU A 1 98 ? -20.319 9.384 19.379 1.00 87.69 98 GLU A N 1
ATOM 773 C CA . GLU A 1 98 ? -19.650 10.437 18.607 1.00 87.69 98 GLU A CA 1
ATOM 774 C C . GLU A 1 98 ? -18.605 9.865 17.646 1.00 87.69 98 GLU A C 1
ATOM 776 O O . GLU A 1 98 ? -18.594 10.204 16.461 1.00 87.69 98 GLU A O 1
ATOM 781 N N . ILE A 1 99 ? -17.772 8.929 18.115 1.00 87.69 99 ILE A N 1
ATOM 782 C CA . ILE A 1 99 ? -16.805 8.226 17.262 1.00 87.69 99 ILE A CA 1
ATOM 783 C C . ILE A 1 99 ? -17.513 7.469 16.129 1.00 87.69 99 ILE A C 1
ATOM 785 O O . ILE A 1 99 ? -17.007 7.428 15.003 1.00 87.69 99 ILE A O 1
ATOM 789 N N . ALA A 1 100 ? -18.666 6.860 16.414 1.00 88.38 100 ALA A N 1
ATOM 790 C CA . ALA A 1 100 ? -19.437 6.139 15.414 1.00 88.38 100 ALA A CA 1
ATOM 791 C C . ALA A 1 100 ? -19.969 7.066 14.319 1.00 88.38 100 ALA A C 1
ATOM 793 O O . ALA A 1 100 ? -19.774 6.789 13.133 1.00 88.38 100 ALA A O 1
ATOM 794 N N . LEU A 1 101 ? -20.550 8.196 14.723 1.00 88.56 101 LEU A N 1
ATOM 795 C CA . LEU A 1 101 ? -21.065 9.222 13.819 1.00 88.56 101 LEU A CA 1
ATOM 796 C C . LEU A 1 101 ? -19.945 9.847 12.979 1.00 88.56 101 LEU A C 1
ATOM 798 O O . LEU A 1 101 ? -20.085 9.971 11.764 1.00 88.56 101 LEU A O 1
ATOM 802 N N . ALA A 1 102 ? -18.796 10.152 13.588 1.00 88.31 102 ALA A N 1
ATOM 803 C CA . ALA A 1 102 ? -17.629 10.693 12.889 1.00 88.31 102 ALA A CA 1
ATOM 804 C C . ALA A 1 102 ? -17.076 9.744 11.807 1.00 88.31 102 ALA A C 1
ATOM 806 O O . ALA A 1 102 ? -16.423 10.185 10.863 1.00 88.31 102 ALA A O 1
ATOM 807 N N . ARG A 1 103 ? -17.339 8.437 11.928 1.00 85.88 103 ARG A N 1
ATOM 808 C CA . ARG A 1 103 ? -16.950 7.402 10.954 1.00 85.88 103 ARG A CA 1
ATOM 809 C C . ARG A 1 103 ? -18.077 7.014 9.995 1.00 85.88 103 ARG A C 1
ATOM 811 O O . ARG A 1 103 ? -17.958 5.997 9.310 1.00 85.88 103 ARG A O 1
ATOM 818 N N . GLY A 1 104 ? -19.152 7.802 9.949 1.00 85.25 104 GLY A N 1
ATOM 819 C CA . GLY A 1 104 ? -20.288 7.581 9.055 1.00 85.25 104 GLY A CA 1
ATOM 820 C C . GLY A 1 104 ? -21.122 6.353 9.419 1.00 85.25 104 GLY A C 1
ATOM 821 O O . GLY A 1 104 ? -21.732 5.744 8.551 1.00 85.25 104 GLY A O 1
ATOM 822 N N . GLY A 1 105 ? -21.122 5.921 10.680 1.00 90.00 105 GLY A N 1
ATOM 823 C CA . GLY A 1 105 ? -21.987 4.837 11.140 1.00 90.00 105 GLY A CA 1
ATOM 824 C C . GLY A 1 105 ? -22.737 5.193 12.414 1.00 90.00 105 GLY A C 1
ATOM 825 O O . GLY A 1 105 ? -22.738 6.333 12.870 1.00 90.00 105 GLY A O 1
ATOM 826 N N . ARG A 1 106 ? -23.397 4.198 12.999 1.00 90.69 106 ARG A N 1
ATOM 827 C CA . ARG A 1 106 ? -24.193 4.350 14.216 1.00 90.69 106 ARG A CA 1
ATOM 828 C C . ARG A 1 106 ? -23.925 3.227 15.205 1.00 90.69 106 ARG A C 1
ATOM 830 O O . ARG A 1 106 ? -23.683 2.083 14.825 1.00 90.69 106 ARG A O 1
ATOM 837 N N . CYS A 1 107 ? -23.977 3.567 16.488 1.00 88.19 107 CYS A N 1
ATOM 838 C CA . CYS A 1 107 ? -24.019 2.594 17.572 1.00 88.19 107 CYS A CA 1
ATOM 839 C C . CYS A 1 107 ? -25.485 2.212 17.820 1.00 88.19 107 CYS A C 1
ATOM 841 O O . CYS A 1 107 ? -26.321 3.087 18.035 1.00 88.19 107 CYS A O 1
ATOM 843 N N . LEU A 1 108 ? -25.799 0.918 17.779 1.00 85.19 108 LEU A N 1
ATOM 844 C CA . LEU A 1 108 ? -27.141 0.382 18.037 1.00 85.19 108 LEU A CA 1
ATOM 845 C C . LEU A 1 108 ? -27.348 0.021 19.518 1.00 85.19 108 LEU A C 1
ATOM 847 O O . LEU A 1 108 ? -28.476 -0.189 19.964 1.00 85.19 108 LEU A O 1
ATOM 851 N N . SER A 1 109 ? -26.268 -0.064 20.295 1.00 81.62 109 SER A N 1
ATOM 852 C CA . SER A 1 109 ? -26.331 -0.394 21.718 1.00 81.62 109 SER A CA 1
ATOM 853 C C . SER A 1 109 ? -26.744 0.813 22.561 1.00 81.62 109 SER A C 1
ATOM 855 O O . SER A 1 109 ? -26.086 1.847 22.552 1.00 81.62 109 SER A O 1
ATOM 857 N N . GLN A 1 110 ? -27.805 0.647 23.354 1.00 71.94 110 GLN A N 1
ATOM 858 C CA . GLN A 1 110 ? -28.338 1.687 24.248 1.00 71.94 110 GLN A CA 1
ATOM 859 C C . GLN A 1 110 ? -27.712 1.680 25.654 1.00 71.94 110 GLN A C 1
ATOM 861 O O . GLN A 1 110 ? -28.000 2.558 26.466 1.00 71.94 110 GLN A O 1
ATOM 866 N N . GLN A 1 111 ? -26.898 0.672 25.984 1.00 63.84 111 GLN A N 1
ATOM 867 C CA . GLN A 1 111 ? -26.324 0.505 27.319 1.00 63.84 111 GLN A CA 1
ATOM 868 C C . GLN A 1 111 ? -24.833 0.191 27.247 1.00 63.84 111 GLN A C 1
ATOM 870 O O . GLN A 1 111 ? -24.411 -0.716 26.531 1.00 63.84 111 GLN A O 1
ATOM 875 N N . TYR A 1 112 ? -24.050 0.913 28.048 1.00 65.75 112 TYR A N 1
ATOM 876 C CA . TYR A 1 112 ? -22.633 0.652 28.261 1.00 65.75 112 TYR A CA 1
ATOM 877 C C . TYR A 1 112 ? -22.422 -0.003 29.624 1.00 65.75 112 TYR A C 1
ATOM 879 O O . TYR A 1 112 ? -22.535 0.640 30.670 1.00 65.75 112 TYR A O 1
ATOM 887 N N . ILE A 1 113 ? -22.145 -1.305 29.617 1.00 63.69 113 ILE A N 1
ATOM 888 C CA . ILE A 1 113 ? -21.975 -2.080 30.851 1.00 63.69 113 ILE A CA 1
ATOM 889 C C . ILE A 1 113 ? -20.531 -1.953 31.352 1.00 63.69 113 ILE A C 1
ATOM 891 O O . ILE A 1 113 ? -20.308 -1.615 32.514 1.00 63.69 113 ILE A O 1
ATOM 895 N N . ASN A 1 114 ? -19.543 -2.187 30.485 1.00 65.06 114 ASN A N 1
ATOM 896 C CA . ASN A 1 114 ? -18.118 -2.014 30.775 1.00 65.06 114 ASN A CA 1
ATOM 897 C C . ASN A 1 114 ? -17.295 -1.922 29.471 1.00 65.06 114 ASN A C 1
ATOM 899 O O . ASN A 1 114 ? -17.838 -2.019 28.372 1.00 65.06 114 ASN A O 1
ATOM 903 N N . THR A 1 115 ? -15.974 -1.761 29.597 1.00 60.88 115 THR A N 1
ATOM 904 C CA . THR A 1 115 ? -15.036 -1.628 28.466 1.00 60.88 115 THR A CA 1
ATOM 905 C C . THR A 1 115 ? -14.959 -2.853 27.555 1.00 60.88 115 THR A C 1
ATOM 907 O O . THR A 1 115 ? -14.666 -2.695 26.369 1.00 60.88 115 THR A O 1
ATOM 910 N N . GLU A 1 116 ? -15.220 -4.044 28.094 1.00 64.25 116 GLU A N 1
ATOM 911 C CA . GLU A 1 116 ? -15.119 -5.335 27.399 1.00 64.25 116 GLU A CA 1
ATOM 912 C C . GLU A 1 116 ? -16.452 -5.798 26.797 1.00 64.25 116 GLU A C 1
ATOM 914 O O . GLU A 1 116 ? -16.478 -6.712 25.977 1.00 64.25 116 GLU A O 1
ATOM 919 N N . SER A 1 117 ? -17.559 -5.156 27.172 1.00 76.00 117 SER A N 1
ATOM 920 C CA . SER A 1 117 ? -18.888 -5.516 26.692 1.00 76.00 117 SER A CA 1
ATOM 921 C C . SER A 1 117 ? -19.003 -5.207 25.198 1.00 76.00 117 SER A C 1
ATOM 923 O O . SER A 1 117 ? -18.684 -4.085 24.786 1.00 76.00 117 SER A O 1
ATOM 925 N N . PRO A 1 118 ? -19.456 -6.171 24.379 1.00 81.00 118 PRO A N 1
ATOM 926 C CA . PRO A 1 118 ? -19.622 -5.955 22.952 1.00 81.00 118 PRO A CA 1
ATOM 927 C C . PRO A 1 118 ? -20.757 -4.958 22.706 1.00 81.00 118 PRO A C 1
ATOM 929 O O . PRO A 1 118 ? -21.907 -5.191 23.077 1.00 81.00 118 PRO A O 1
ATOM 932 N N . LEU A 1 119 ? -20.423 -3.844 22.061 1.00 87.00 119 LEU A N 1
ATOM 933 C CA . LEU A 1 119 ? -21.381 -2.890 21.519 1.00 87.00 119 LEU A CA 1
ATOM 934 C C . LEU A 1 119 ? -21.655 -3.251 20.059 1.00 87.00 119 LEU A C 1
ATOM 936 O O . LEU A 1 119 ? -20.768 -3.725 19.347 1.00 87.00 119 LEU A O 1
ATOM 940 N N . THR A 1 120 ? -22.892 -3.052 19.622 1.00 89.94 120 THR A N 1
ATOM 941 C CA . THR A 1 120 ? -23.317 -3.340 18.250 1.00 89.94 120 THR A CA 1
ATOM 942 C C . THR A 1 120 ? -23.266 -2.061 17.428 1.00 89.94 120 THR A C 1
ATOM 944 O O . THR A 1 120 ? -23.792 -1.032 17.851 1.00 89.94 120 THR A O 1
ATOM 947 N N . PHE A 1 121 ? -22.648 -2.133 16.254 1.00 91.00 121 PHE A N 1
ATOM 948 C CA . PHE A 1 121 ? -22.447 -1.014 15.340 1.00 91.00 121 PHE A CA 1
ATOM 949 C C . PHE A 1 121 ? -22.985 -1.340 13.955 1.00 91.00 121 PHE A C 1
ATOM 951 O O . PHE A 1 121 ? -23.025 -2.504 13.557 1.00 91.00 121 PHE A O 1
ATOM 958 N N . GLU A 1 122 ? -23.337 -0.292 13.221 1.00 92.44 122 GLU A N 1
ATOM 959 C CA . GLU A 1 122 ? -23.729 -0.341 11.819 1.00 92.44 122 GLU A CA 1
ATOM 960 C C . GLU A 1 122 ? -22.984 0.750 11.044 1.00 92.44 122 GLU A C 1
ATOM 962 O O . GLU A 1 122 ? -22.914 1.893 11.497 1.00 92.44 122 GLU A O 1
ATOM 967 N N . CYS A 1 123 ? -22.388 0.415 9.900 1.00 91.94 123 CYS A N 1
ATOM 968 C CA . CYS A 1 123 ? -21.707 1.397 9.050 1.00 91.94 123 CYS A CA 1
ATOM 969 C C . CYS A 1 123 ? -22.652 1.980 7.994 1.00 91.94 123 CYS A C 1
ATOM 971 O O . CYS A 1 123 ? -23.736 1.454 7.768 1.00 91.94 123 CYS A O 1
ATOM 973 N N . GLU A 1 124 ? -22.200 3.013 7.282 1.00 88.88 124 GLU A N 1
ATOM 974 C CA . GLU A 1 124 ? -22.928 3.631 6.162 1.00 88.88 124 GLU A CA 1
ATOM 975 C C . GLU A 1 124 ? -23.397 2.632 5.092 1.00 88.88 124 GLU A C 1
ATOM 977 O O . GLU A 1 124 ? -24.443 2.808 4.482 1.00 88.88 124 GLU A O 1
ATOM 982 N N . GLN A 1 125 ? -22.627 1.560 4.882 1.00 83.12 125 GLN A N 1
ATOM 983 C CA . GLN A 1 125 ? -22.933 0.509 3.906 1.00 83.12 125 GLN A CA 1
ATOM 984 C C . GLN A 1 125 ? -23.921 -0.544 4.448 1.00 83.12 125 GLN A C 1
ATOM 986 O O . GLN A 1 125 ? -24.172 -1.546 3.787 1.00 83.12 125 GLN A O 1
ATOM 991 N N . GLY A 1 126 ? -24.458 -0.359 5.660 1.00 87.81 126 GLY A N 1
ATOM 992 C CA . GLY A 1 126 ? -25.432 -1.259 6.287 1.00 87.81 126 GLY A CA 1
ATOM 993 C C . GLY A 1 126 ? -24.837 -2.525 6.912 1.00 87.81 126 GLY A C 1
ATOM 994 O O . GLY A 1 126 ? -25.577 -3.426 7.301 1.00 87.81 126 GLY A O 1
ATOM 995 N N . HIS A 1 127 ? -23.509 -2.636 7.027 1.00 89.25 127 HIS A N 1
ATOM 996 C CA . HIS A 1 127 ? -22.892 -3.780 7.701 1.00 89.25 127 HIS A CA 1
ATOM 997 C C . HIS A 1 127 ? -23.036 -3.654 9.214 1.00 89.25 127 HIS A C 1
ATOM 999 O O . HIS A 1 127 ? -22.577 -2.667 9.789 1.00 89.25 127 HIS A O 1
ATOM 1005 N N . CYS A 1 128 ? -23.571 -4.694 9.852 1.00 90.12 128 CYS A N 1
ATOM 1006 C CA . CYS A 1 128 ? -23.707 -4.782 11.303 1.00 90.12 128 CYS A CA 1
ATOM 1007 C C . CYS A 1 128 ? -22.617 -5.676 11.908 1.00 90.12 128 CYS A C 1
ATOM 1009 O O . CYS A 1 128 ? -22.381 -6.784 11.426 1.00 90.12 128 CYS A O 1
ATOM 1011 N N . TRP A 1 129 ? -21.965 -5.224 12.981 1.00 92.38 129 TRP A N 1
ATOM 1012 C CA . TRP A 1 129 ? -20.983 -6.030 13.714 1.00 92.38 129 TRP A CA 1
ATOM 1013 C C . TRP A 1 129 ? -20.957 -5.688 15.203 1.00 92.38 129 TRP A C 1
ATOM 1015 O O . TRP A 1 129 ? -21.481 -4.665 15.640 1.00 92.38 129 TRP A O 1
ATOM 1025 N N . GLN A 1 130 ? -20.319 -6.556 15.986 1.00 89.88 130 GLN A N 1
ATOM 1026 C CA . GLN A 1 130 ? -20.091 -6.345 17.410 1.00 89.88 130 GLN A CA 1
ATOM 1027 C C . GLN A 1 130 ? -18.613 -6.059 17.672 1.00 89.88 130 GLN A C 1
ATOM 1029 O O . GLN A 1 130 ? -17.739 -6.741 17.138 1.00 89.88 130 GLN A O 1
ATOM 1034 N N . ALA A 1 131 ? -18.328 -5.051 18.493 1.00 87.38 131 ALA A N 1
ATOM 1035 C CA . ALA A 1 131 ? -16.972 -4.691 18.887 1.00 87.38 131 ALA A CA 1
ATOM 1036 C C . ALA A 1 131 ? -16.940 -4.116 20.306 1.00 87.38 131 ALA A C 1
ATOM 1038 O O . ALA A 1 131 ? -17.898 -3.505 20.776 1.00 87.38 131 ALA A O 1
ATOM 1039 N N . SER A 1 132 ? -15.810 -4.287 20.991 1.00 86.38 132 SER A N 1
ATOM 1040 C CA . SER A 1 132 ? -15.594 -3.642 22.286 1.00 86.38 132 SER A CA 1
ATOM 1041 C C . SER A 1 132 ? -15.327 -2.144 22.107 1.00 86.38 132 SER A C 1
ATOM 1043 O O . SER A 1 132 ? -14.777 -1.704 21.092 1.00 86.38 132 SER A O 1
ATOM 1045 N N . SER A 1 133 ? -15.638 -1.352 23.133 1.00 82.81 133 SER A N 1
ATOM 1046 C CA . SER A 1 133 ? -15.323 0.084 23.140 1.00 82.81 133 SER A CA 1
ATOM 1047 C C . SER A 1 133 ? -13.833 0.385 22.964 1.00 82.81 133 SER A C 1
ATOM 1049 O O . SER A 1 133 ? -13.475 1.389 22.350 1.00 82.81 133 SER A O 1
ATOM 1051 N N . LYS A 1 134 ? -12.959 -0.491 23.474 1.00 82.81 134 LYS A N 1
ATOM 1052 C CA . LYS A 1 134 ? -11.507 -0.381 23.322 1.00 82.81 134 LYS A CA 1
ATOM 1053 C C . LYS A 1 134 ? -11.108 -0.496 21.850 1.00 82.81 134 LYS A C 1
ATOM 1055 O O . LYS A 1 134 ? -10.430 0.386 21.338 1.00 82.81 134 LYS A O 1
ATOM 1060 N N . THR A 1 135 ? -11.614 -1.514 21.158 1.00 84.62 135 THR A N 1
ATOM 1061 C CA . THR A 1 135 ? -11.346 -1.772 19.734 1.00 84.62 135 THR A CA 1
ATOM 1062 C C . THR A 1 135 ? -11.754 -0.591 18.846 1.00 84.62 135 THR A C 1
ATOM 1064 O O . THR A 1 135 ? -11.016 -0.203 17.941 1.00 84.62 135 THR A O 1
ATOM 1067 N N . ILE A 1 136 ? -12.901 0.031 19.138 1.00 87.81 136 ILE A N 1
ATOM 1068 C CA . ILE A 1 136 ? -13.380 1.212 18.406 1.00 87.81 136 ILE A CA 1
ATOM 1069 C C . ILE A 1 136 ? -12.512 2.448 18.685 1.00 87.81 136 ILE A C 1
ATOM 1071 O O . ILE A 1 136 ? -12.200 3.201 17.756 1.00 87.81 136 ILE A O 1
ATOM 1075 N N . ARG A 1 137 ? -12.074 2.653 19.936 1.00 83.38 137 ARG A N 1
ATOM 1076 C CA . ARG A 1 137 ? -11.144 3.741 20.290 1.00 83.38 137 ARG A CA 1
ATOM 1077 C C . ARG A 1 137 ? -9.770 3.568 19.640 1.00 83.38 137 ARG A C 1
ATOM 1079 O O . ARG A 1 137 ? -9.196 4.552 19.191 1.00 83.38 137 ARG A O 1
ATOM 1086 N N . GLU A 1 138 ? -9.284 2.333 19.518 1.00 83.88 138 GLU A N 1
ATOM 1087 C CA . GLU A 1 138 ? -8.022 1.994 18.837 1.00 83.88 138 GLU A CA 1
ATOM 1088 C C . GLU A 1 138 ? -8.070 2.213 17.313 1.00 83.88 138 GLU A C 1
ATOM 1090 O O . GLU A 1 138 ? -7.032 2.222 16.656 1.00 83.88 138 GLU A O 1
ATOM 1095 N N . GLY A 1 139 ? -9.257 2.446 16.741 1.00 84.12 139 GLY A N 1
ATOM 1096 C CA . GLY A 1 139 ? -9.425 2.829 15.336 1.00 84.12 139 GLY A CA 1
ATOM 1097 C C . GLY A 1 139 ? -9.953 1.728 14.421 1.00 84.12 139 GLY A C 1
ATOM 1098 O O . GLY A 1 139 ? -10.135 1.966 13.227 1.00 84.12 139 GLY A O 1
ATOM 1099 N N . HIS A 1 140 ? -10.249 0.544 14.954 1.00 87.12 140 HIS A N 1
ATOM 1100 C CA . HIS A 1 140 ? -10.912 -0.508 14.191 1.00 87.12 140 HIS A CA 1
ATOM 1101 C C . HIS A 1 140 ? -12.397 -0.167 14.000 1.00 87.12 140 HIS A C 1
ATOM 1103 O O . HIS A 1 140 ? -13.064 0.295 14.924 1.00 87.12 140 HIS A O 1
ATOM 1109 N N . TRP A 1 141 ? -12.912 -0.373 12.787 1.00 89.50 141 TRP A N 1
ATOM 1110 C CA . TRP A 1 141 ? -14.282 -0.008 12.417 1.00 89.50 141 TRP A CA 1
ATOM 1111 C C . TRP A 1 141 ? -15.017 -1.192 11.780 1.00 89.50 141 TRP A C 1
ATOM 1113 O O . TRP A 1 141 ? -15.258 -2.187 12.453 1.00 89.50 141 TRP A O 1
ATOM 1123 N N . CYS A 1 142 ? -15.335 -1.125 10.487 1.00 89.56 142 CYS A N 1
ATOM 1124 C CA . CYS A 1 142 ? -16.052 -2.175 9.775 1.00 89.56 142 CYS A CA 1
ATOM 1125 C C . CYS A 1 142 ? -15.092 -3.092 8.998 1.00 89.56 142 CYS A C 1
ATOM 1127 O O . CYS A 1 142 ? -14.432 -2.655 8.051 1.00 89.56 142 CYS A O 1
ATOM 1129 N N . ALA A 1 143 ? -15.050 -4.377 9.364 1.00 85.00 143 ALA A N 1
ATOM 1130 C CA . ALA A 1 143 ? -14.224 -5.379 8.686 1.00 85.00 143 ALA A CA 1
ATOM 1131 C C . ALA A 1 143 ? -14.689 -5.666 7.247 1.00 85.00 143 ALA A C 1
ATOM 1133 O O . ALA A 1 143 ? -13.853 -5.830 6.362 1.00 85.00 143 ALA A O 1
ATOM 1134 N N . ALA A 1 144 ? -16.003 -5.669 6.997 1.00 81.69 144 ALA A N 1
ATOM 1135 C CA . ALA A 1 144 ? -16.561 -5.876 5.660 1.00 81.69 144 ALA A CA 1
ATOM 1136 C C . ALA A 1 144 ? -16.169 -4.734 4.708 1.00 81.69 144 ALA A C 1
ATOM 1138 O O . ALA A 1 144 ? -15.577 -4.987 3.663 1.00 81.69 144 ALA A O 1
ATOM 1139 N N . CYS A 1 145 ? -16.338 -3.472 5.126 1.00 82.56 145 CYS A N 1
ATOM 1140 C CA . CYS A 1 145 ? -15.879 -2.326 4.333 1.00 82.56 145 CYS A CA 1
ATOM 1141 C C . CYS A 1 145 ? -14.356 -2.335 4.117 1.00 82.56 145 CYS A C 1
ATOM 1143 O O . CYS A 1 145 ? -13.874 -1.946 3.053 1.00 82.56 145 CYS A O 1
ATOM 1145 N N . ALA A 1 146 ? -13.578 -2.774 5.114 1.00 81.69 146 ALA A N 1
ATOM 1146 C CA . ALA A 1 146 ? -12.136 -2.935 4.951 1.00 81.69 146 ALA A CA 1
ATOM 1147 C C . ALA A 1 146 ? -11.804 -4.002 3.892 1.00 81.69 146 ALA A C 1
ATOM 1149 O O . ALA A 1 146 ? -10.932 -3.776 3.052 1.00 81.69 146 ALA A O 1
ATOM 1150 N N . HIS A 1 147 ? -12.531 -5.122 3.882 1.00 77.44 147 HIS A N 1
ATOM 1151 C CA . HIS A 1 147 ? -12.383 -6.181 2.888 1.00 77.44 147 HIS A CA 1
ATOM 1152 C C . HIS A 1 147 ? -12.797 -5.730 1.478 1.00 77.44 147 HIS A C 1
ATOM 1154 O O . HIS A 1 147 ? -12.059 -5.960 0.520 1.00 77.44 147 HIS A O 1
ATOM 1160 N N . ASP A 1 148 ? -13.910 -5.011 1.329 1.00 75.75 148 ASP A N 1
ATOM 1161 C CA . ASP A 1 148 ? -14.343 -4.472 0.030 1.00 75.75 148 ASP A CA 1
ATOM 1162 C C . ASP A 1 148 ? -13.343 -3.454 -0.533 1.00 75.75 148 ASP A C 1
ATOM 1164 O O . ASP A 1 148 ? -13.035 -3.439 -1.731 1.00 75.75 148 ASP A O 1
ATOM 1168 N N . LYS A 1 149 ? -12.733 -2.647 0.341 1.00 76.25 149 LYS A N 1
ATOM 1169 C CA . LYS A 1 149 ? -11.630 -1.759 -0.040 1.00 76.25 149 LYS A CA 1
ATOM 1170 C C . LYS A 1 149 ? -10.401 -2.542 -0.523 1.00 76.25 149 LYS A C 1
ATOM 1172 O O . LYS A 1 149 ? -9.719 -2.115 -1.456 1.00 76.25 149 LYS A O 1
ATOM 1177 N N . MET A 1 150 ? -10.112 -3.701 0.068 1.00 68.19 150 MET A N 1
ATOM 1178 C CA . MET A 1 150 ? -9.040 -4.587 -0.404 1.00 68.19 150 MET A CA 1
ATOM 1179 C C . MET A 1 150 ? -9.373 -5.213 -1.763 1.00 68.19 150 MET A C 1
ATOM 1181 O O . MET A 1 150 ? -8.523 -5.216 -2.654 1.00 68.19 150 MET A O 1
ATOM 1185 N N . ARG A 1 151 ? -10.612 -5.676 -1.965 1.00 67.69 151 ARG A N 1
ATOM 1186 C CA . ARG A 1 151 ? -11.064 -6.245 -3.245 1.00 67.69 151 ARG A CA 1
ATOM 1187 C C . ARG A 1 151 ? -11.025 -5.218 -4.379 1.00 67.69 151 ARG A C 1
ATOM 1189 O O . ARG A 1 151 ? -10.470 -5.503 -5.436 1.00 67.69 151 ARG A O 1
ATOM 1196 N N . SER A 1 152 ? -11.530 -4.006 -4.150 1.00 65.88 152 SER A N 1
ATOM 1197 C CA . SER A 1 152 ? -11.434 -2.907 -5.129 1.00 65.88 152 SER A CA 1
ATOM 1198 C C . SER A 1 152 ? -9.980 -2.512 -5.423 1.00 65.88 152 SER A C 1
ATOM 1200 O O . SER A 1 152 ? -9.646 -2.139 -6.547 1.00 65.88 152 SER A O 1
ATOM 1202 N N . THR A 1 153 ? -9.072 -2.678 -4.455 1.00 78.69 153 THR A N 1
ATOM 1203 C CA . THR A 1 153 ? -7.631 -2.512 -4.690 1.00 78.69 153 THR A CA 1
ATOM 1204 C C . THR A 1 153 ? -7.081 -3.592 -5.628 1.00 78.69 153 THR A C 1
ATOM 1206 O O . THR A 1 153 ? -6.318 -3.255 -6.531 1.00 78.69 153 THR A O 1
ATOM 1209 N N . LEU A 1 154 ? -7.483 -4.862 -5.483 1.00 80.94 154 LEU A N 1
ATOM 1210 C CA . LEU A 1 154 ? -7.093 -5.929 -6.417 1.00 80.94 154 LEU A CA 1
ATOM 1211 C C . LEU A 1 154 ? -7.596 -5.656 -7.838 1.00 80.94 154 LEU A C 1
ATOM 1213 O O . LEU A 1 154 ? -6.825 -5.779 -8.788 1.00 80.94 154 LEU A O 1
ATOM 1217 N N . GLN A 1 155 ? -8.855 -5.239 -7.975 1.00 82.38 155 GLN A N 1
ATOM 1218 C CA . GLN A 1 155 ? -9.439 -4.869 -9.264 1.00 82.38 155 GLN A CA 1
ATOM 1219 C C . GLN A 1 155 ? -8.638 -3.740 -9.926 1.00 82.38 155 GLN A C 1
ATOM 1221 O O . GLN A 1 155 ? -8.215 -3.862 -11.074 1.00 82.38 155 GLN A O 1
ATOM 1226 N N . ARG A 1 156 ? -8.294 -2.697 -9.162 1.00 83.62 156 ARG A N 1
ATOM 1227 C CA . ARG A 1 156 ? -7.412 -1.623 -9.634 1.00 83.62 156 ARG A CA 1
ATOM 1228 C C . ARG A 1 156 ? -6.043 -2.145 -10.087 1.00 83.62 156 ARG A C 1
ATOM 1230 O O . ARG A 1 156 ? -5.479 -1.644 -11.057 1.00 83.62 156 ARG A O 1
ATOM 1237 N N . MET A 1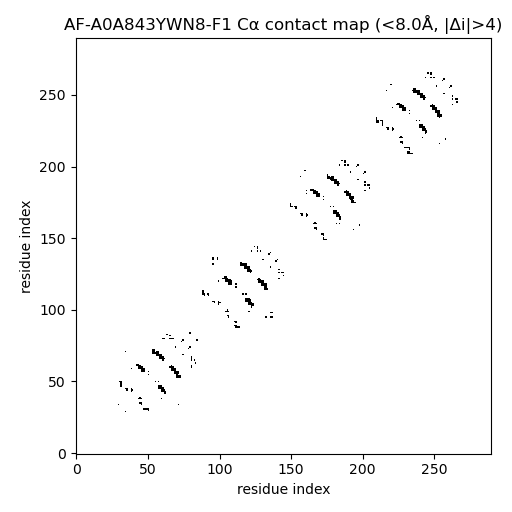 157 ? -5.484 -3.147 -9.409 1.00 84.81 157 MET A N 1
ATOM 1238 C CA . MET A 1 157 ? -4.224 -3.775 -9.827 1.00 84.81 157 MET A CA 1
ATOM 1239 C C . MET A 1 157 ? -4.367 -4.572 -11.129 1.00 84.81 157 MET A C 1
ATOM 1241 O O . MET A 1 157 ? -3.470 -4.527 -11.972 1.00 84.81 157 MET A O 1
ATOM 1245 N N . GLN A 1 158 ? -5.495 -5.253 -11.328 1.00 86.31 158 GLN A N 1
ATOM 1246 C CA . GLN A 1 158 ? -5.808 -5.949 -12.577 1.00 86.31 158 GLN A CA 1
ATOM 1247 C C . GLN A 1 158 ? -5.971 -4.964 -13.747 1.00 86.31 158 GLN A C 1
ATOM 1249 O O . GLN A 1 158 ? -5.408 -5.191 -14.817 1.00 86.31 158 GLN A O 1
ATOM 1254 N N . GLU A 1 159 ? -6.627 -3.822 -13.536 1.00 86.62 159 GLU A N 1
ATOM 1255 C CA . GLU A 1 159 ? -6.742 -2.743 -14.532 1.00 86.62 159 GLU A CA 1
ATOM 1256 C C . GLU A 1 159 ? -5.375 -2.144 -14.901 1.00 86.62 159 GLU A C 1
ATOM 1258 O O . GLU A 1 159 ? -5.064 -1.911 -16.073 1.00 86.62 159 GLU A O 1
ATOM 1263 N N . ILE A 1 160 ? -4.505 -1.939 -13.907 1.00 86.69 160 ILE A N 1
ATOM 1264 C CA . ILE A 1 160 ? -3.123 -1.484 -14.117 1.00 86.69 160 ILE A CA 1
ATOM 1265 C C . ILE A 1 160 ? -2.346 -2.483 -14.978 1.00 86.69 160 ILE A C 1
ATOM 1267 O O . ILE A 1 160 ? -1.559 -2.057 -15.828 1.00 86.69 160 ILE A O 1
ATOM 1271 N N . ALA A 1 161 ? -2.572 -3.785 -14.788 1.00 88.00 161 ALA A N 1
ATOM 1272 C CA . ALA A 1 161 ? -1.967 -4.806 -15.629 1.00 88.00 161 ALA A CA 1
ATOM 1273 C C . ALA A 1 161 ? -2.492 -4.752 -17.063 1.00 88.00 161 ALA A C 1
ATOM 1275 O O . ALA A 1 161 ? -1.690 -4.676 -17.999 1.00 88.00 161 ALA A O 1
ATOM 1276 N N . ALA A 1 162 ? -3.814 -4.689 -17.223 1.00 88.50 162 ALA A N 1
ATOM 1277 C CA . ALA A 1 162 ? -4.469 -4.616 -18.523 1.00 88.50 162 ALA A CA 1
ATOM 1278 C C . ALA A 1 162 ? -4.022 -3.381 -19.325 1.00 88.50 162 ALA A C 1
ATOM 1280 O O . ALA A 1 162 ? -3.659 -3.499 -20.494 1.00 88.50 162 ALA A O 1
ATOM 1281 N N . SER A 1 163 ? -3.927 -2.208 -18.684 1.00 86.56 163 SER A N 1
ATOM 1282 C CA . SER A 1 163 ? -3.463 -0.967 -19.336 1.00 86.56 163 SER A CA 1
ATOM 1283 C C . SER A 1 163 ? -2.016 -1.034 -19.840 1.00 86.56 163 SER A C 1
ATOM 1285 O O . SER A 1 163 ? -1.633 -0.290 -20.741 1.00 86.56 163 SER A O 1
ATOM 1287 N N . ARG A 1 164 ? -1.198 -1.936 -19.286 1.00 84.81 164 ARG A N 1
ATOM 1288 C CA . ARG A 1 164 ? 0.188 -2.189 -19.711 1.00 84.81 164 ARG A CA 1
ATOM 1289 C C . ARG A 1 164 ? 0.316 -3.415 -20.621 1.00 84.81 164 ARG A C 1
ATOM 1291 O O . ARG A 1 164 ? 1.433 -3.883 -20.858 1.00 84.81 164 ARG A O 1
ATOM 1298 N N . GLY A 1 165 ? -0.807 -3.937 -21.117 1.00 85.62 165 GLY A N 1
ATOM 1299 C CA . GLY A 1 165 ? -0.860 -5.111 -21.985 1.00 85.62 165 GLY A CA 1
ATOM 1300 C C . GLY A 1 165 ? -0.451 -6.407 -21.285 1.00 85.62 165 GLY A C 1
ATOM 1301 O O . GLY A 1 165 ? 0.032 -7.323 -21.939 1.00 85.62 165 GLY A O 1
ATOM 1302 N N . GLY A 1 166 ? -0.557 -6.477 -19.959 1.00 90.31 166 GLY A N 1
ATOM 1303 C CA . GLY A 1 166 ? -0.270 -7.683 -19.191 1.00 90.31 166 GLY A CA 1
ATOM 1304 C C . GLY A 1 166 ? -1.437 -8.123 -18.316 1.00 90.31 166 GLY A C 1
ATOM 1305 O O . GLY A 1 166 ? -2.537 -7.586 -18.392 1.00 90.31 166 GLY A O 1
ATOM 1306 N N . LEU A 1 167 ? -1.184 -9.121 -17.477 1.00 90.38 167 LEU A N 1
ATOM 1307 C CA . LEU A 1 167 ? -2.171 -9.786 -16.638 1.00 90.38 167 LEU A CA 1
ATOM 1308 C C . LEU A 1 167 ? -1.658 -9.873 -15.201 1.00 90.38 167 LEU A C 1
ATOM 1310 O O . LEU A 1 167 ? -0.486 -10.173 -14.966 1.00 90.38 167 LEU A O 1
ATOM 1314 N N . CYS A 1 168 ? -2.544 -9.633 -14.240 1.00 89.88 168 CYS A N 1
ATOM 1315 C CA . CYS A 1 168 ? -2.333 -10.054 -12.861 1.00 89.88 168 CYS A CA 1
ATOM 1316 C C . CYS A 1 168 ? -2.904 -11.471 -12.731 1.00 89.88 168 CYS A C 1
ATOM 1318 O O . CYS A 1 168 ? -4.084 -11.680 -12.996 1.00 89.88 168 CYS A O 1
ATOM 1320 N N . LEU A 1 169 ? -2.058 -12.438 -12.382 1.00 86.50 169 LEU A N 1
ATOM 1321 C CA . LEU A 1 169 ? -2.420 -13.853 -12.245 1.00 86.50 169 LEU A CA 1
ATOM 1322 C C . LEU A 1 169 ? -2.923 -14.195 -10.835 1.00 86.50 169 LEU A C 1
ATOM 1324 O O . LEU A 1 169 ? -3.398 -15.303 -10.610 1.00 86.50 169 LEU A O 1
ATOM 1328 N N . SER A 1 170 ? -2.779 -13.276 -9.880 1.00 84.50 170 SER A N 1
ATOM 1329 C CA . SER A 1 170 ? -3.253 -13.463 -8.510 1.00 84.50 170 SER A CA 1
ATOM 1330 C C . SER A 1 170 ? -4.739 -13.128 -8.377 1.00 84.50 170 SER A C 1
ATOM 1332 O O . SER A 1 170 ? -5.210 -12.100 -8.864 1.00 84.50 170 SER A O 1
ATOM 1334 N N . ASP A 1 171 ? -5.449 -13.991 -7.660 1.00 78.56 171 ASP A N 1
ATOM 1335 C CA . ASP A 1 171 ? -6.875 -13.919 -7.322 1.00 78.56 171 ASP A CA 1
ATOM 1336 C C . ASP A 1 171 ? -7.139 -13.295 -5.941 1.00 78.56 171 ASP A C 1
ATOM 1338 O O . ASP A 1 171 ? -8.261 -12.902 -5.623 1.00 78.56 171 ASP A O 1
ATOM 1342 N N . THR A 1 172 ? -6.095 -13.173 -5.121 1.00 72.50 172 THR A N 1
ATOM 1343 C CA . THR A 1 172 ? -6.175 -12.745 -3.726 1.00 72.50 172 THR A CA 1
ATOM 1344 C C . THR A 1 172 ? -5.267 -11.548 -3.452 1.00 72.50 172 THR A C 1
ATOM 1346 O O . THR A 1 172 ? -4.125 -11.471 -3.908 1.00 72.50 172 THR A O 1
ATOM 1349 N N . TYR A 1 173 ? -5.783 -10.588 -2.677 1.00 70.00 173 TYR A N 1
ATOM 1350 C CA . TYR A 1 173 ? -5.051 -9.407 -2.224 1.00 70.00 173 TYR A CA 1
ATOM 1351 C C . TYR A 1 173 ? -5.109 -9.308 -0.708 1.00 70.00 173 TYR A C 1
ATOM 1353 O O . TYR A 1 173 ? -6.155 -9.002 -0.142 1.00 70.00 173 TYR A O 1
ATOM 1361 N N . LEU A 1 174 ? -3.977 -9.561 -0.055 1.00 67.44 174 LEU A N 1
ATOM 1362 C CA . LEU A 1 174 ? -3.888 -9.498 1.403 1.00 67.44 174 LEU A CA 1
ATOM 1363 C C . LEU A 1 174 ? -3.498 -8.100 1.882 1.00 67.44 174 LEU A C 1
ATOM 1365 O O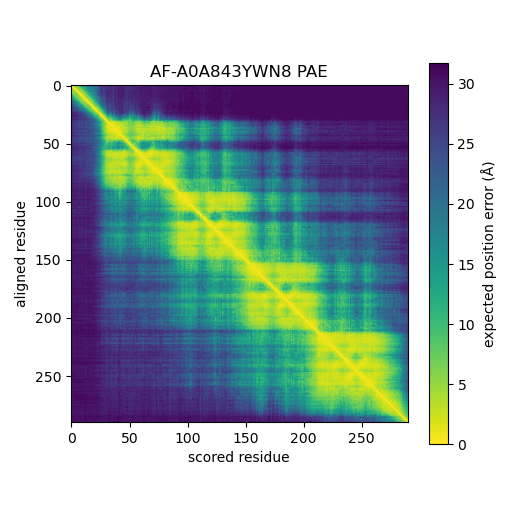 . LEU A 1 174 ? -4.141 -7.542 2.760 1.00 67.44 174 LEU A O 1
ATOM 1369 N N . ASN A 1 175 ? -2.430 -7.527 1.327 1.00 66.94 175 ASN A N 1
ATOM 1370 C CA . ASN A 1 175 ? -1.945 -6.193 1.676 1.00 66.94 175 ASN A CA 1
ATOM 1371 C C . ASN A 1 175 ? -0.942 -5.681 0.623 1.00 66.94 175 ASN A C 1
ATOM 1373 O O . ASN A 1 175 ? -0.575 -6.395 -0.309 1.00 66.94 175 ASN A O 1
ATOM 1377 N N . ASN A 1 176 ? -0.453 -4.450 0.807 1.00 66.75 176 ASN A N 1
ATOM 1378 C CA . ASN A 1 176 ? 0.491 -3.790 -0.108 1.00 66.75 176 ASN A CA 1
ATOM 1379 C C . ASN A 1 176 ? 1.902 -4.417 -0.135 1.00 66.75 176 ASN A C 1
ATOM 1381 O O . ASN A 1 176 ? 2.711 -4.040 -0.983 1.00 66.75 176 ASN A O 1
ATOM 1385 N N . TYR A 1 177 ? 2.218 -5.320 0.796 1.00 66.06 177 TYR A N 1
ATOM 1386 C CA . TYR A 1 177 ? 3.529 -5.963 0.922 1.00 66.06 177 T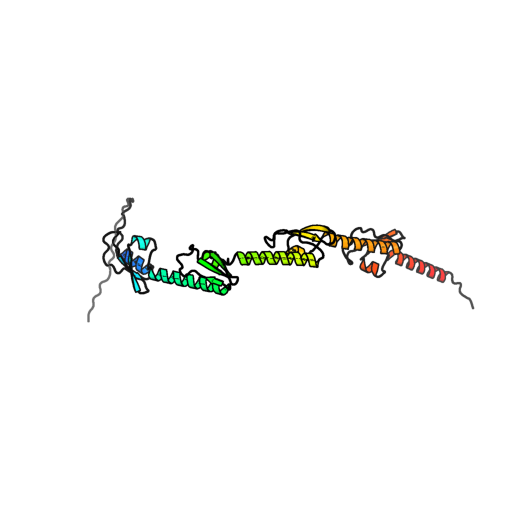YR A CA 1
ATOM 1387 C C . TYR A 1 177 ? 3.538 -7.386 0.359 1.00 66.06 177 TYR A C 1
ATOM 1389 O O . TYR A 1 177 ? 4.601 -7.889 -0.009 1.00 66.06 177 TYR A O 1
ATOM 1397 N N . HIS A 1 178 ? 2.367 -8.015 0.248 1.00 79.62 178 HIS A N 1
ATOM 1398 C CA . HIS A 1 178 ? 2.227 -9.331 -0.344 1.00 79.62 178 HIS A CA 1
ATOM 1399 C C . HIS A 1 178 ? 2.517 -9.273 -1.844 1.00 79.62 178 HIS A C 1
ATOM 1401 O O . HIS A 1 178 ? 2.095 -8.358 -2.559 1.00 79.62 178 HIS A O 1
ATOM 1407 N N . ARG A 1 179 ? 3.278 -10.254 -2.324 1.00 84.12 179 ARG A N 1
ATOM 1408 C CA . ARG A 1 179 ? 3.629 -10.350 -3.737 1.00 84.12 179 ARG A CA 1
ATOM 1409 C C . ARG A 1 179 ? 2.431 -10.878 -4.515 1.00 84.12 179 ARG A C 1
ATOM 1411 O O . ARG A 1 179 ? 1.783 -11.831 -4.094 1.00 84.12 179 ARG A O 1
ATOM 1418 N N . LEU A 1 180 ? 2.151 -10.243 -5.643 1.00 87.62 180 LEU A N 1
ATOM 1419 C CA . LEU A 1 180 ? 1.220 -10.745 -6.645 1.00 87.62 180 LEU A CA 1
ATOM 1420 C C . LEU A 1 180 ? 2.032 -11.309 -7.812 1.00 87.62 180 LEU A C 1
ATOM 1422 O O . LEU A 1 180 ? 3.173 -10.887 -8.041 1.00 87.62 180 LEU A O 1
ATOM 1426 N N . ARG A 1 181 ? 1.449 -12.262 -8.537 1.00 90.69 181 ARG A N 1
ATOM 1427 C CA . ARG A 1 181 ? 2.010 -12.813 -9.771 1.00 90.69 181 ARG A CA 1
ATOM 1428 C C . ARG A 1 181 ? 1.525 -11.999 -10.961 1.00 90.69 181 ARG A C 1
ATOM 1430 O O . ARG A 1 181 ? 0.331 -11.749 -11.104 1.00 90.69 181 ARG A O 1
ATOM 1437 N N . TRP A 1 182 ? 2.449 -11.622 -11.833 1.00 91.06 182 TRP A N 1
ATOM 1438 C CA . TRP A 1 182 ? 2.193 -10.775 -12.993 1.00 91.06 182 TRP A CA 1
ATOM 1439 C C . TRP A 1 182 ? 2.749 -11.425 -14.251 1.00 91.06 182 TRP A C 1
ATOM 1441 O O . TRP A 1 182 ? 3.762 -12.119 -14.189 1.00 91.06 182 TRP A O 1
ATOM 1451 N N . ARG A 1 183 ? 2.115 -11.155 -15.391 1.00 92.06 183 ARG A N 1
ATOM 1452 C CA . ARG A 1 183 ? 2.576 -11.538 -16.727 1.00 92.06 183 ARG A CA 1
ATOM 1453 C C . ARG A 1 183 ? 2.525 -10.320 -17.646 1.00 92.06 183 ARG A C 1
ATOM 1455 O O . ARG A 1 183 ? 1.518 -9.623 -17.662 1.00 92.06 183 ARG A O 1
ATOM 1462 N N . CYS A 1 184 ? 3.575 -10.022 -18.407 1.00 92.00 184 CYS A N 1
ATOM 1463 C CA . CYS A 1 184 ? 3.544 -8.922 -19.385 1.00 92.00 184 CYS A CA 1
ATOM 1464 C C . CYS A 1 184 ? 3.089 -9.401 -20.773 1.00 92.00 184 CYS A C 1
ATOM 1466 O O . CYS A 1 184 ? 2.988 -10.600 -21.016 1.00 92.00 184 CYS A O 1
ATOM 1468 N N . ALA A 1 185 ? 2.898 -8.463 -21.708 1.00 88.75 185 ALA A N 1
ATOM 1469 C CA . ALA A 1 185 ? 2.518 -8.762 -23.095 1.00 88.75 185 ALA A CA 1
ATOM 1470 C C . ALA A 1 185 ? 3.513 -9.681 -23.828 1.00 88.75 185 ALA A C 1
ATOM 1472 O O . ALA A 1 185 ? 3.131 -10.409 -24.734 1.00 88.75 185 ALA A O 1
ATOM 1473 N N . GLN A 1 186 ? 4.790 -9.645 -23.431 1.00 81.69 186 GLN A N 1
ATOM 1474 C CA . GLN A 1 186 ? 5.854 -10.489 -23.991 1.00 81.69 186 GLN A CA 1
ATOM 1475 C C . GLN A 1 186 ? 5.924 -11.876 -23.326 1.00 81.69 186 GLN A C 1
ATOM 1477 O O . GLN A 1 186 ? 6.817 -12.656 -23.626 1.00 81.69 186 GLN A O 1
ATOM 1482 N N . GLY A 1 187 ? 5.015 -12.185 -22.395 1.00 87.31 187 GLY A N 1
ATOM 1483 C CA . GLY A 1 187 ? 4.943 -13.483 -21.720 1.00 87.31 187 GLY A CA 1
ATOM 1484 C C . GLY A 1 187 ? 5.836 -13.633 -20.486 1.00 87.31 187 GLY A C 1
ATOM 1485 O O . GLY A 1 187 ? 5.761 -14.663 -19.825 1.00 87.31 187 GLY A O 1
ATOM 1486 N N . HIS A 1 188 ? 6.638 -12.627 -20.117 1.00 87.88 188 HIS A N 1
ATOM 1487 C CA . HIS A 1 188 ? 7.460 -12.703 -18.905 1.00 87.88 188 HIS A CA 1
ATOM 1488 C C . HIS A 1 188 ? 6.584 -12.746 -17.655 1.00 87.88 188 HIS A C 1
ATOM 1490 O O . HIS A 1 188 ? 5.750 -11.859 -17.466 1.00 87.88 188 HIS A O 1
ATOM 1496 N N . GLU A 1 189 ? 6.821 -13.732 -16.791 1.00 91.69 189 GLU A N 1
ATOM 1497 C CA . GLU A 1 189 ? 6.172 -13.863 -15.488 1.00 91.69 189 GLU A CA 1
ATOM 1498 C C . GLU A 1 189 ? 7.099 -13.439 -14.353 1.00 91.69 189 GLU A C 1
ATOM 1500 O O . GLU A 1 189 ? 8.291 -13.748 -14.360 1.00 91.69 189 GLU A O 1
ATOM 1505 N N . TRP A 1 190 ? 6.555 -12.730 -13.364 1.00 92.00 190 TRP A N 1
ATOM 1506 C CA . TRP A 1 190 ? 7.302 -12.367 -12.162 1.00 92.00 190 TRP A CA 1
ATOM 1507 C C . TRP A 1 190 ? 6.397 -12.167 -10.948 1.00 92.00 190 TRP A C 1
ATOM 1509 O O . TRP A 1 190 ? 5.197 -11.913 -11.058 1.00 92.00 190 TRP A O 1
ATOM 1519 N N . GLU A 1 191 ? 7.011 -12.230 -9.770 1.00 90.06 191 GLU A N 1
ATOM 1520 C CA . GLU A 1 191 ? 6.378 -11.898 -8.501 1.00 90.06 191 GLU A CA 1
ATOM 1521 C C . GLU A 1 191 ? 6.836 -10.529 -8.019 1.00 90.06 191 GLU A C 1
ATOM 1523 O O . GLU A 1 191 ? 8.031 -10.250 -7.907 1.00 90.06 191 GLU A O 1
ATOM 1528 N N . SER A 1 192 ? 5.884 -9.654 -7.713 1.00 86.31 192 SER A N 1
ATOM 1529 C CA . SER A 1 192 ? 6.191 -8.333 -7.177 1.00 86.31 192 SER A CA 1
ATOM 1530 C C . SER A 1 192 ? 5.019 -7.783 -6.385 1.00 86.31 192 SER A C 1
ATOM 1532 O O . SER A 1 192 ? 3.858 -8.083 -6.661 1.00 86.31 192 SER A O 1
ATOM 1534 N N . ASN A 1 193 ? 5.328 -6.940 -5.404 1.00 85.25 193 ASN A N 1
ATOM 1535 C CA . ASN A 1 193 ? 4.298 -6.199 -4.696 1.00 85.25 193 ASN A CA 1
ATOM 1536 C C . ASN A 1 193 ? 3.681 -5.099 -5.598 1.00 85.25 193 ASN A C 1
ATOM 1538 O O . ASN A 1 193 ? 4.336 -4.637 -6.546 1.00 85.25 193 ASN A O 1
ATOM 1542 N N . PRO A 1 194 ? 2.445 -4.664 -5.299 1.00 81.06 194 PRO A N 1
ATOM 1543 C CA . PRO A 1 194 ? 1.714 -3.649 -6.063 1.00 81.06 194 PRO A CA 1
ATOM 1544 C C . PRO A 1 194 ? 2.464 -2.322 -6.237 1.00 81.06 194 PRO A C 1
ATOM 1546 O O . PRO A 1 194 ? 2.510 -1.769 -7.336 1.00 81.06 194 PRO A O 1
ATOM 1549 N N . LEU A 1 195 ? 3.099 -1.819 -5.172 1.00 79.44 195 LEU A N 1
ATOM 1550 C CA . LEU A 1 195 ? 3.815 -0.536 -5.190 1.00 79.44 195 LEU A CA 1
ATOM 1551 C C . LEU A 1 195 ? 4.966 -0.535 -6.200 1.00 79.44 195 LEU A C 1
ATOM 1553 O O . LEU A 1 195 ? 5.185 0.453 -6.905 1.00 79.44 195 LEU A O 1
ATOM 1557 N N . ASN A 1 196 ? 5.698 -1.645 -6.274 1.00 83.12 196 ASN A N 1
ATOM 1558 C CA . ASN A 1 196 ? 6.807 -1.790 -7.197 1.00 83.12 196 ASN A CA 1
ATOM 1559 C C . ASN A 1 196 ? 6.316 -1.935 -8.640 1.00 83.12 196 ASN A C 1
ATOM 1561 O O . ASN A 1 196 ? 6.904 -1.322 -9.516 1.00 83.12 196 ASN A O 1
ATOM 1565 N N . VAL A 1 197 ? 5.208 -2.635 -8.894 1.00 84.62 197 VAL A N 1
ATOM 1566 C CA . VAL A 1 197 ? 4.671 -2.806 -10.258 1.00 84.62 197 VAL A CA 1
ATOM 1567 C C . VAL A 1 197 ? 4.162 -1.499 -10.867 1.00 84.62 197 VAL A C 1
ATOM 1569 O O . VAL A 1 197 ? 4.363 -1.249 -12.059 1.00 84.62 197 VAL A O 1
ATOM 1572 N N . VAL A 1 198 ? 3.575 -0.618 -10.051 1.00 81.81 198 VAL A N 1
ATOM 1573 C CA . VAL A 1 198 ? 3.175 0.728 -10.492 1.00 81.81 198 VAL A CA 1
ATOM 1574 C C . VAL A 1 198 ? 4.385 1.530 -10.989 1.00 81.81 198 VAL A C 1
ATOM 1576 O O . VAL A 1 198 ? 4.295 2.194 -12.026 1.00 81.81 198 VAL A O 1
ATOM 1579 N N . LYS A 1 199 ? 5.520 1.448 -10.282 1.00 81.62 199 LYS A N 1
ATOM 1580 C CA . LYS A 1 199 ? 6.757 2.182 -10.610 1.00 81.62 199 LYS A CA 1
ATOM 1581 C C . LYS A 1 199 ? 7.601 1.495 -11.689 1.00 81.62 199 LYS A C 1
ATOM 1583 O O . LYS A 1 199 ? 8.173 2.150 -12.559 1.00 81.62 199 LYS A O 1
ATOM 1588 N N . HIS A 1 200 ? 7.704 0.177 -11.625 1.00 84.62 200 HIS A N 1
ATOM 1589 C CA . HIS A 1 200 ? 8.607 -0.658 -12.400 1.00 84.62 200 HIS A CA 1
ATOM 1590 C C . HIS A 1 200 ? 7.858 -1.917 -12.841 1.00 84.62 200 HIS A C 1
ATOM 1592 O O . HIS A 1 200 ? 7.748 -2.881 -12.093 1.00 84.62 200 HIS A O 1
ATOM 1598 N N . TRP A 1 201 ? 7.348 -1.882 -14.076 1.00 87.69 201 TRP A N 1
ATOM 1599 C CA . TRP A 1 201 ? 6.498 -2.931 -14.638 1.00 87.69 201 TRP A CA 1
ATOM 1600 C C . TRP A 1 201 ? 7.236 -4.268 -14.816 1.00 87.69 201 TRP A C 1
ATOM 1602 O O . TRP A 1 201 ? 7.200 -5.116 -13.937 1.00 87.69 201 TRP A O 1
ATOM 1612 N N . CYS A 1 202 ? 7.944 -4.450 -15.935 1.00 89.19 202 CYS A N 1
ATOM 1613 C CA . CYS A 1 202 ? 8.672 -5.678 -16.244 1.00 89.19 202 CYS A CA 1
ATOM 1614 C C . CYS A 1 202 ? 10.165 -5.373 -16.402 1.00 89.19 202 CYS A C 1
ATOM 1616 O O . CYS A 1 202 ? 10.565 -4.616 -17.293 1.00 89.19 202 CYS A O 1
ATOM 1618 N N . ALA A 1 203 ? 10.993 -5.960 -15.532 1.00 84.94 203 ALA A N 1
ATOM 1619 C CA . ALA A 1 203 ? 12.444 -5.784 -15.574 1.00 84.94 203 ALA A CA 1
ATOM 1620 C C . ALA A 1 203 ? 13.059 -6.384 -16.847 1.00 84.94 203 ALA A C 1
ATOM 1622 O O . ALA A 1 203 ? 13.900 -5.736 -17.464 1.00 84.94 203 ALA A O 1
ATOM 1623 N N . GLN A 1 204 ? 12.576 -7.554 -17.278 1.00 82.25 204 GLN A N 1
ATOM 1624 C CA . GLN A 1 204 ? 13.072 -8.233 -18.479 1.00 82.25 204 GLN A CA 1
ATOM 1625 C C . GLN A 1 204 ? 12.795 -7.403 -19.737 1.00 82.25 204 GLN A C 1
ATOM 1627 O O . GLN A 1 204 ? 13.738 -7.024 -20.419 1.00 82.25 204 GLN A O 1
ATOM 1632 N N . CYS A 1 205 ? 11.555 -6.938 -19.949 1.00 81.69 205 CYS A N 1
ATOM 1633 C CA . CYS A 1 205 ? 11.245 -6.052 -21.082 1.00 81.69 205 CYS A CA 1
ATOM 1634 C C . CYS A 1 205 ? 12.081 -4.759 -21.078 1.00 81.69 205 CYS A C 1
ATOM 1636 O O . CYS A 1 205 ? 12.437 -4.228 -22.131 1.00 81.69 205 CYS A O 1
ATOM 1638 N N . ARG A 1 206 ? 12.385 -4.215 -19.892 1.00 82.00 206 ARG A N 1
ATOM 1639 C CA . ARG A 1 206 ? 13.256 -3.040 -19.764 1.00 82.00 206 ARG A CA 1
ATOM 1640 C C . ARG A 1 206 ? 14.683 -3.361 -20.205 1.00 82.00 206 ARG A C 1
ATOM 1642 O O . ARG A 1 206 ? 15.306 -2.527 -20.858 1.00 82.00 206 ARG A O 1
ATOM 1649 N N . ASP A 1 207 ? 15.202 -4.524 -19.838 1.00 78.50 207 ASP A N 1
ATOM 1650 C CA . ASP A 1 207 ? 16.562 -4.935 -20.175 1.00 78.50 207 ASP A CA 1
ATOM 1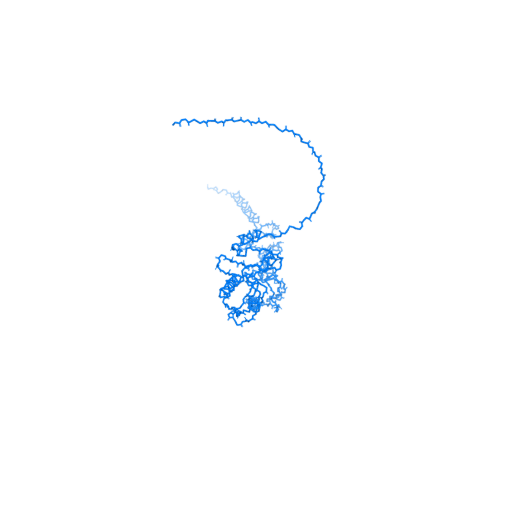651 C C . ASP A 1 207 ? 16.681 -5.372 -21.644 1.00 78.50 207 ASP A C 1
ATOM 1653 O O . ASP A 1 207 ? 17.657 -5.011 -22.304 1.00 78.50 207 ASP A O 1
ATOM 1657 N N . ASP A 1 208 ? 15.650 -5.990 -22.219 1.00 74.50 208 ASP A N 1
ATOM 1658 C CA . ASP A 1 208 ? 15.570 -6.268 -23.658 1.00 74.50 208 ASP A CA 1
ATOM 1659 C C . ASP A 1 208 ? 15.588 -4.975 -24.477 1.00 74.50 208 ASP A C 1
ATOM 1661 O O . ASP A 1 208 ? 16.339 -4.848 -25.446 1.00 74.50 208 ASP A O 1
ATOM 1665 N N . LYS A 1 209 ? 14.860 -3.944 -24.032 1.00 73.88 209 LYS A N 1
ATOM 1666 C CA . LYS A 1 209 ? 14.896 -2.618 -24.666 1.00 73.88 209 LYS A CA 1
ATOM 1667 C C . LYS A 1 209 ? 16.296 -1.993 -24.633 1.00 73.88 209 LYS A C 1
ATOM 1669 O O . LYS A 1 209 ? 16.687 -1.323 -25.589 1.00 73.88 209 LYS A O 1
ATOM 1674 N N . LYS A 1 210 ? 17.073 -2.225 -23.567 1.00 68.94 210 LYS A N 1
ATOM 1675 C CA . LYS A 1 210 ? 18.482 -1.798 -23.500 1.00 68.94 210 LYS A CA 1
ATOM 1676 C C . LYS A 1 210 ? 19.351 -2.579 -24.487 1.00 68.94 210 LYS A C 1
ATOM 1678 O O . LYS A 1 210 ? 20.184 -1.972 -25.156 1.00 68.94 210 LYS A O 1
ATOM 1683 N N . ARG A 1 211 ? 19.140 -3.893 -24.629 1.00 66.44 211 ARG A N 1
ATOM 1684 C CA . ARG A 1 211 ? 19.874 -4.736 -25.593 1.00 66.44 211 ARG A CA 1
ATOM 1685 C C . ARG A 1 211 ? 19.597 -4.344 -27.048 1.00 66.44 211 ARG A C 1
ATOM 1687 O O . ARG A 1 211 ? 20.530 -4.254 -27.838 1.00 66.44 211 ARG A O 1
ATOM 1694 N N . LEU A 1 212 ? 18.364 -3.989 -27.404 1.00 64.69 212 LEU A N 1
ATOM 1695 C CA . LEU A 1 212 ? 18.099 -3.416 -28.733 1.00 64.69 212 LEU A CA 1
ATOM 1696 C C . LEU A 1 212 ? 18.877 -2.104 -28.965 1.00 64.69 212 LEU A C 1
ATOM 1698 O O . LEU A 1 212 ? 19.314 -1.823 -30.081 1.00 64.69 212 LEU A O 1
ATOM 1702 N N . GLY A 1 213 ? 19.117 -1.328 -27.903 1.00 80.38 213 GLY A N 1
ATOM 1703 C CA . GLY A 1 213 ? 19.994 -0.159 -27.940 1.00 80.38 213 GLY A CA 1
ATOM 1704 C C . GLY A 1 213 ? 21.435 -0.491 -28.343 1.00 80.38 213 GLY A C 1
ATOM 1705 O O . GLY A 1 213 ? 22.005 0.246 -29.149 1.00 80.38 213 GLY A O 1
ATOM 1706 N N . ILE A 1 214 ? 22.014 -1.604 -27.856 1.00 84.38 214 ILE A N 1
ATOM 1707 C CA . ILE A 1 214 ? 23.382 -2.002 -28.244 1.00 84.38 214 ILE A CA 1
ATOM 1708 C C . ILE A 1 214 ? 23.446 -2.483 -29.694 1.00 84.38 214 ILE A C 1
ATOM 1710 O O . ILE A 1 214 ? 24.372 -2.100 -30.407 1.00 84.38 214 ILE A O 1
ATOM 1714 N N . ALA A 1 215 ? 22.434 -3.221 -30.163 1.00 85.06 215 ALA A N 1
ATOM 1715 C CA . ALA A 1 215 ? 22.367 -3.691 -31.547 1.00 85.06 215 ALA A CA 1
ATOM 1716 C C . ALA A 1 215 ? 22.390 -2.517 -32.542 1.00 85.06 215 ALA A C 1
ATOM 1718 O O . ALA A 1 215 ? 23.143 -2.526 -33.515 1.00 85.06 215 ALA A O 1
ATOM 1719 N N . ARG A 1 216 ? 21.653 -1.436 -32.243 1.00 87.00 216 ARG A N 1
ATOM 1720 C CA . ARG A 1 216 ? 21.698 -0.201 -33.042 1.00 87.00 216 ARG A CA 1
ATOM 1721 C C . ARG A 1 216 ? 23.093 0.436 -33.062 1.00 87.00 216 ARG A C 1
ATOM 1723 O O . ARG A 1 216 ? 23.509 0.954 -34.092 1.00 87.00 216 ARG A O 1
ATOM 1730 N N . MET A 1 217 ? 23.816 0.425 -31.942 1.00 89.50 217 MET A N 1
ATOM 1731 C CA . MET A 1 217 ? 25.175 0.982 -31.885 1.00 89.50 217 MET A CA 1
ATOM 1732 C C . MET A 1 217 ? 26.174 0.138 -32.682 1.00 89.50 217 MET A C 1
ATOM 1734 O O . MET A 1 217 ? 27.069 0.691 -33.316 1.00 89.50 217 MET A O 1
ATOM 1738 N N . GLN A 1 218 ? 26.002 -1.184 -32.686 1.00 89.75 218 GLN A N 1
ATOM 1739 C CA . GLN A 1 218 ? 26.803 -2.098 -33.500 1.00 89.75 218 GLN A CA 1
ATOM 1740 C C . GLN A 1 218 ? 26.555 -1.889 -34.999 1.00 89.75 218 GLN A C 1
ATOM 1742 O O . GLN A 1 218 ? 27.520 -1.844 -35.757 1.00 89.75 218 GLN A O 1
ATOM 1747 N N . ALA A 1 219 ? 25.303 -1.664 -35.416 1.00 88.62 219 ALA A N 1
ATOM 1748 C CA . ALA A 1 219 ? 24.973 -1.341 -36.806 1.00 88.62 219 ALA A CA 1
ATOM 1749 C C . ALA A 1 219 ? 25.660 -0.047 -37.285 1.00 88.62 219 ALA A C 1
ATOM 1751 O O . ALA A 1 219 ? 26.332 -0.053 -38.310 1.00 88.62 219 ALA A O 1
ATOM 1752 N N . ILE A 1 220 ? 25.600 1.030 -36.490 1.00 89.00 220 ILE A N 1
ATOM 1753 C CA . ILE A 1 220 ? 26.283 2.302 -36.804 1.00 89.00 220 ILE A CA 1
ATOM 1754 C C . ILE A 1 220 ? 27.803 2.120 -36.901 1.00 89.00 220 ILE A C 1
ATOM 1756 O O . ILE A 1 220 ? 28.468 2.814 -37.672 1.00 89.00 220 ILE A O 1
ATOM 1760 N N . ALA A 1 221 ? 28.376 1.217 -36.100 1.00 90.88 221 ALA A N 1
ATOM 1761 C CA . ALA A 1 221 ? 29.794 0.913 -36.208 1.00 90.88 221 ALA A CA 1
ATOM 1762 C C . ALA A 1 221 ? 30.124 0.209 -37.525 1.00 90.88 221 ALA A C 1
ATOM 1764 O O . ALA A 1 221 ? 31.068 0.622 -38.196 1.00 90.88 221 ALA A O 1
ATOM 1765 N N . ALA A 1 222 ? 29.318 -0.784 -37.910 1.00 90.69 222 ALA A N 1
ATOM 1766 C CA . ALA A 1 222 ? 29.484 -1.518 -39.158 1.00 90.69 222 ALA A CA 1
ATOM 1767 C C . ALA A 1 222 ? 29.336 -0.609 -40.391 1.00 90.69 222 ALA A C 1
ATOM 1769 O O . ALA A 1 222 ? 30.152 -0.691 -41.300 1.00 90.69 222 ALA A O 1
ATOM 1770 N N . GLU A 1 223 ? 28.377 0.326 -40.385 1.00 91.06 223 GLU A N 1
ATOM 1771 C CA . GLU A 1 223 ? 28.204 1.343 -41.442 1.00 91.06 223 GLU A CA 1
ATOM 1772 C C . GLU A 1 223 ? 29.435 2.249 -41.639 1.00 91.06 223 GLU A C 1
ATOM 1774 O O . GLU A 1 223 ? 29.577 2.890 -42.677 1.00 91.06 223 GLU A O 1
ATOM 1779 N N . ARG A 1 224 ? 30.318 2.342 -40.637 1.00 88.44 224 ARG A N 1
ATOM 1780 C CA . ARG A 1 224 ? 31.511 3.206 -40.637 1.00 88.44 224 ARG A CA 1
ATOM 1781 C C . ARG A 1 224 ? 32.815 2.413 -40.657 1.00 88.44 224 ARG A C 1
ATOM 1783 O O . ARG A 1 224 ? 33.839 2.904 -40.169 1.00 88.44 224 ARG A O 1
ATOM 1790 N N . ASP A 1 225 ? 32.754 1.187 -41.171 1.00 89.31 225 ASP A N 1
ATOM 1791 C CA . ASP A 1 225 ? 33.871 0.243 -41.252 1.00 89.31 225 ASP A CA 1
ATOM 1792 C C . ASP A 1 225 ? 34.566 0.030 -39.897 1.00 89.31 225 ASP A C 1
ATOM 1794 O O . ASP A 1 225 ? 35.790 -0.065 -39.787 1.00 89.31 225 ASP A O 1
ATOM 1798 N N . GLY A 1 226 ? 33.791 0.014 -38.815 1.00 91.38 226 GLY A N 1
ATOM 1799 C CA . GLY A 1 226 ? 34.284 -0.196 -37.463 1.00 91.38 226 GLY A CA 1
ATOM 1800 C C . GLY A 1 226 ? 33.460 -1.206 -36.678 1.00 91.38 226 GLY A C 1
ATOM 1801 O O . GLY A 1 226 ? 32.508 -1.808 -37.164 1.00 91.38 226 GLY A O 1
ATOM 1802 N N . LEU A 1 227 ? 33.845 -1.397 -35.422 1.00 93.12 227 LEU A N 1
ATOM 1803 C CA . LEU A 1 227 ? 33.232 -2.335 -34.493 1.00 93.12 227 LEU A CA 1
ATOM 1804 C C . LEU A 1 227 ? 32.912 -1.623 -33.181 1.00 93.12 227 LEU A C 1
ATOM 1806 O O . LEU A 1 227 ? 33.741 -0.893 -32.636 1.00 93.12 227 LEU A O 1
ATOM 1810 N N . CYS A 1 228 ? 31.721 -1.867 -32.641 1.00 92.12 228 CYS A N 1
ATOM 1811 C CA . CYS A 1 228 ? 31.411 -1.540 -31.254 1.00 92.12 228 CYS A CA 1
ATOM 1812 C C . CYS A 1 228 ? 31.771 -2.758 -30.394 1.00 92.12 228 CYS A C 1
ATOM 1814 O O . CYS A 1 228 ? 31.170 -3.820 -30.544 1.00 92.12 228 CYS A O 1
ATOM 1816 N N . LEU A 1 229 ? 32.780 -2.617 -29.530 1.00 89.75 229 LEU A N 1
ATOM 1817 C CA . LEU A 1 229 ? 33.297 -3.697 -28.679 1.00 89.75 229 LEU A CA 1
ATOM 1818 C C . LEU A 1 229 ? 32.473 -3.882 -27.398 1.00 89.75 229 LEU A C 1
ATOM 1820 O O . LEU A 1 229 ? 32.585 -4.904 -26.726 1.00 89.75 229 LEU A O 1
ATOM 1824 N N . SER A 1 230 ? 31.658 -2.894 -27.032 1.00 86.94 230 SER A N 1
ATOM 1825 C CA . SER A 1 230 ? 30.771 -3.003 -25.878 1.00 86.94 230 SER A CA 1
ATOM 1826 C C . SER A 1 230 ? 29.589 -3.931 -26.165 1.00 86.94 230 SER A C 1
ATOM 1828 O O . SER A 1 230 ? 28.975 -3.876 -27.227 1.00 86.94 230 SER A O 1
ATOM 1830 N N . THR A 1 231 ? 29.232 -4.752 -25.178 1.00 83.69 231 THR A N 1
ATOM 1831 C CA . THR A 1 231 ? 28.113 -5.709 -25.252 1.00 83.69 231 THR A CA 1
ATOM 1832 C C . THR A 1 231 ? 26.859 -5.230 -24.519 1.00 83.69 231 THR A C 1
ATOM 1834 O O . THR A 1 231 ? 25.783 -5.796 -24.695 1.00 83.69 231 THR A O 1
ATOM 1837 N N . VAL A 1 232 ? 26.971 -4.168 -23.714 1.00 79.25 232 VAL A N 1
ATOM 1838 C CA . VAL A 1 232 ? 25.874 -3.613 -22.911 1.00 79.25 232 VAL A CA 1
ATOM 1839 C C . VAL A 1 232 ? 25.698 -2.133 -23.227 1.00 79.25 232 VAL A C 1
ATOM 1841 O O . VAL A 1 232 ? 26.643 -1.351 -23.143 1.00 79.25 232 VAL A O 1
ATOM 1844 N N . TYR A 1 233 ? 24.464 -1.740 -23.544 1.00 81.19 233 TYR A N 1
ATOM 1845 C CA . TYR A 1 233 ? 24.066 -0.345 -23.701 1.00 81.19 233 TYR A CA 1
ATOM 1846 C C . TYR A 1 233 ? 23.290 0.109 -22.465 1.00 81.19 233 TYR A C 1
ATOM 1848 O O . TYR A 1 233 ? 22.188 -0.369 -22.201 1.00 81.19 233 TYR A O 1
ATOM 1856 N N . VAL A 1 234 ? 23.873 1.024 -21.689 1.00 77.06 234 VAL A N 1
ATOM 1857 C CA . VAL A 1 234 ? 23.248 1.536 -20.459 1.00 77.06 234 VAL A CA 1
ATOM 1858 C C . VAL A 1 234 ? 22.355 2.738 -20.768 1.00 77.06 234 VAL A C 1
ATOM 1860 O O . VAL A 1 234 ? 21.181 2.746 -20.404 1.00 77.06 234 VAL A O 1
ATOM 1863 N N . ASN A 1 235 ? 22.905 3.752 -21.437 1.00 76.38 235 ASN A N 1
ATOM 1864 C CA . ASN A 1 235 ? 22.206 4.957 -21.884 1.00 76.38 235 ASN A CA 1
ATOM 1865 C C . ASN A 1 235 ? 23.068 5.717 -22.917 1.00 76.38 235 ASN A C 1
ATOM 1867 O O . ASN A 1 235 ? 24.173 5.294 -23.252 1.00 76.38 235 ASN A O 1
ATOM 1871 N N . ALA A 1 236 ? 22.577 6.861 -23.404 1.00 78.44 236 ALA A N 1
ATOM 1872 C CA . ALA A 1 236 ? 23.246 7.654 -24.438 1.00 78.44 236 ALA A CA 1
ATOM 1873 C C . ALA A 1 236 ? 24.495 8.433 -23.966 1.00 78.44 236 ALA A C 1
ATOM 1875 O O . ALA A 1 236 ? 25.228 8.959 -24.806 1.00 78.44 236 ALA A O 1
ATOM 1876 N N . HIS A 1 237 ? 24.733 8.513 -22.653 1.00 79.31 237 HIS A N 1
ATOM 1877 C CA . HIS A 1 237 ? 25.812 9.283 -22.025 1.00 79.31 237 HIS A CA 1
ATOM 1878 C C . HIS A 1 237 ? 26.948 8.409 -21.479 1.00 79.31 237 HIS A C 1
ATOM 1880 O O . HIS A 1 237 ? 28.049 8.911 -21.259 1.00 79.31 237 HIS A O 1
ATOM 1886 N N . THR A 1 238 ? 26.715 7.113 -21.277 1.00 86.50 238 THR A N 1
ATOM 1887 C CA . THR A 1 238 ? 27.753 6.160 -20.872 1.00 86.50 238 THR A CA 1
ATOM 1888 C C . THR A 1 238 ? 28.661 5.847 -22.059 1.00 86.50 238 THR A C 1
ATOM 1890 O O . THR A 1 238 ? 28.174 5.520 -23.139 1.00 86.50 238 THR A O 1
ATOM 1893 N N . HIS A 1 239 ? 29.980 5.948 -21.876 1.00 90.81 239 HIS A N 1
ATOM 1894 C CA . HIS A 1 239 ? 30.940 5.613 -22.928 1.00 90.81 239 HIS A CA 1
ATOM 1895 C C . HIS A 1 239 ? 30.826 4.145 -23.341 1.00 90.81 239 HIS A C 1
ATOM 1897 O O . HIS A 1 239 ? 30.817 3.254 -22.495 1.00 90.81 239 HIS A O 1
ATOM 1903 N N . LEU A 1 240 ? 30.793 3.916 -24.652 1.00 91.06 240 LEU A N 1
ATOM 1904 C CA . LEU A 1 240 ? 31.034 2.609 -25.249 1.00 91.06 240 LEU A CA 1
ATOM 1905 C C . LEU A 1 240 ? 32.443 2.580 -25.834 1.00 91.06 240 LEU A C 1
ATOM 1907 O O . LEU A 1 240 ? 33.014 3.627 -26.156 1.00 91.06 240 LEU A O 1
ATOM 1911 N N . THR A 1 241 ? 32.986 1.379 -25.969 1.00 94.06 241 THR A N 1
ATOM 1912 C CA . THR A 1 241 ? 34.288 1.137 -26.583 1.00 94.06 241 THR A CA 1
ATOM 1913 C C . THR A 1 241 ? 34.097 0.815 -28.060 1.00 94.06 241 THR A C 1
ATOM 1915 O O . THR A 1 241 ? 33.341 -0.091 -28.414 1.00 94.06 241 THR A O 1
ATOM 1918 N N . TRP A 1 242 ? 34.812 1.533 -28.919 1.00 93.25 242 TRP A N 1
ATOM 1919 C CA . TRP A 1 242 ? 34.722 1.442 -30.374 1.00 93.25 242 TRP A CA 1
ATOM 1920 C C . TRP A 1 242 ? 36.089 1.119 -30.966 1.00 93.25 242 TRP A C 1
ATOM 1922 O O . TRP A 1 242 ? 37.113 1.482 -30.388 1.00 93.25 242 TRP A O 1
ATOM 1932 N N . LYS A 1 243 ? 36.102 0.469 -32.129 1.00 95.12 243 LYS A N 1
ATOM 1933 C CA . LYS A 1 243 ? 37.288 0.188 -32.940 1.00 95.12 243 LYS A CA 1
ATOM 1934 C C . LYS A 1 243 ? 37.025 0.615 -34.383 1.00 95.12 243 LYS A C 1
ATOM 1936 O O . LYS A 1 243 ? 35.986 0.267 -34.925 1.00 95.12 243 LYS A O 1
ATOM 1941 N N . CYS A 1 244 ? 37.928 1.357 -35.017 1.00 92.88 244 CYS A N 1
ATOM 1942 C CA . CYS A 1 244 ? 37.775 1.754 -36.426 1.00 92.88 244 CYS A CA 1
ATOM 1943 C C . CYS A 1 244 ? 38.514 0.798 -37.373 1.00 92.88 244 CYS A C 1
ATOM 1945 O O . CYS A 1 244 ? 39.297 -0.042 -36.923 1.00 92.88 244 CYS A O 1
ATOM 1947 N N . CYS A 1 245 ? 38.327 0.988 -38.683 1.00 89.06 245 CYS A N 1
ATOM 1948 C CA . CYS A 1 245 ? 39.030 0.261 -39.745 1.00 89.06 245 CYS A CA 1
ATOM 1949 C C . CYS A 1 245 ? 40.560 0.328 -39.628 1.00 89.06 245 CYS A C 1
ATOM 1951 O O . CYS A 1 245 ? 41.237 -0.669 -39.849 1.00 89.06 245 CYS A O 1
ATOM 1953 N N . ASN A 1 246 ? 41.109 1.467 -39.191 1.00 85.44 246 ASN A N 1
ATOM 1954 C CA . ASN A 1 246 ? 42.552 1.635 -38.971 1.00 85.44 246 ASN A CA 1
ATOM 1955 C C . ASN A 1 246 ? 43.048 0.965 -37.673 1.00 85.44 246 ASN A C 1
ATOM 1957 O O . ASN A 1 246 ? 44.220 1.078 -37.331 1.00 85.44 246 ASN A O 1
ATOM 1961 N N . GLY A 1 247 ? 42.167 0.303 -36.917 1.00 87.56 247 GLY A N 1
ATOM 1962 C CA . GLY A 1 247 ? 42.511 -0.431 -35.701 1.00 87.56 247 GLY A CA 1
ATOM 1963 C C . GLY A 1 247 ? 42.544 0.398 -34.415 1.00 87.56 247 GLY A C 1
ATOM 1964 O O . GLY A 1 247 ? 42.764 -0.176 -33.351 1.00 87.56 247 GLY A O 1
ATOM 1965 N N . HIS A 1 248 ? 42.284 1.708 -34.465 1.00 90.25 248 HIS A N 1
ATOM 1966 C CA . HIS A 1 248 ? 42.243 2.542 -33.261 1.00 90.25 248 HIS A CA 1
ATOM 1967 C C . HIS A 1 248 ? 41.070 2.167 -32.362 1.00 90.25 248 HIS A C 1
ATOM 1969 O O . HIS A 1 248 ? 39.939 2.083 -32.839 1.00 90.25 248 HIS A O 1
ATOM 1975 N N . ILE A 1 249 ? 41.341 2.018 -31.065 1.00 92.94 249 ILE A N 1
ATOM 1976 C CA . ILE A 1 249 ? 40.337 1.753 -30.034 1.00 92.94 249 ILE A CA 1
ATOM 1977 C C . ILE A 1 249 ? 40.140 3.020 -29.204 1.00 92.94 249 ILE A C 1
ATOM 1979 O O . ILE A 1 249 ? 41.114 3.622 -28.756 1.00 92.94 249 ILE A O 1
ATOM 1983 N N . TRP A 1 250 ? 38.892 3.435 -28.995 1.00 93.94 250 TRP A N 1
ATOM 1984 C CA . TRP A 1 250 ? 38.583 4.593 -28.154 1.00 93.94 250 TRP A CA 1
ATOM 1985 C C . TRP A 1 250 ? 37.252 4.442 -27.424 1.00 93.94 250 TRP A C 1
ATOM 1987 O O . TRP A 1 250 ? 36.404 3.623 -27.779 1.00 93.94 250 TRP A O 1
ATOM 1997 N N . GLN A 1 251 ? 37.072 5.270 -26.398 1.00 93.00 251 GLN A N 1
ATOM 1998 C CA . GLN A 1 251 ? 35.821 5.401 -25.665 1.00 93.00 251 GLN A CA 1
ATOM 1999 C C . GLN A 1 251 ? 35.080 6.657 -26.117 1.00 93.00 251 GLN A C 1
ATOM 2001 O O . GLN A 1 251 ? 35.657 7.743 -26.153 1.00 93.00 251 GLN A O 1
ATOM 2006 N N . ALA A 1 252 ? 33.804 6.515 -26.465 1.00 90.88 252 ALA A N 1
ATOM 2007 C CA . ALA A 1 252 ? 32.954 7.634 -26.862 1.00 90.88 252 ALA A CA 1
ATOM 2008 C C . ALA A 1 252 ? 31.498 7.401 -26.464 1.00 90.88 252 ALA A C 1
ATOM 2010 O O . ALA A 1 252 ? 31.035 6.258 -26.373 1.00 90.88 252 ALA A O 1
ATOM 2011 N N . ARG A 1 253 ? 30.765 8.497 -26.241 1.00 89.56 253 ARG A N 1
ATOM 2012 C CA . ARG A 1 253 ? 29.337 8.443 -25.917 1.00 89.56 253 ARG A CA 1
ATOM 2013 C C . ARG A 1 253 ? 28.545 8.064 -27.169 1.00 89.56 253 ARG A C 1
ATOM 2015 O O . ARG A 1 253 ? 28.773 8.657 -28.224 1.00 89.56 253 ARG A O 1
ATOM 2022 N N . PRO A 1 254 ? 27.559 7.162 -27.058 1.00 87.44 254 PRO A N 1
ATOM 2023 C CA . PRO A 1 254 ? 26.645 6.831 -28.146 1.00 87.44 254 PRO A CA 1
ATOM 2024 C C . PRO A 1 254 ? 26.032 8.048 -28.839 1.00 87.44 254 PRO A C 1
ATOM 2026 O O . PRO A 1 254 ? 25.938 8.072 -30.061 1.00 87.44 254 PRO A O 1
ATOM 2029 N N . MET A 1 255 ? 25.640 9.078 -28.080 1.00 84.69 255 MET A N 1
ATOM 2030 C CA . MET A 1 255 ? 25.054 10.294 -28.650 1.00 84.69 255 MET A CA 1
ATOM 2031 C C . MET A 1 255 ? 26.016 11.033 -29.591 1.00 84.69 255 MET A C 1
ATOM 2033 O O . MET A 1 255 ? 25.583 11.523 -30.632 1.00 84.69 255 MET A O 1
ATOM 2037 N N . ASP A 1 256 ? 27.304 11.095 -29.255 1.00 87.94 256 ASP A N 1
ATOM 2038 C CA . ASP A 1 256 ? 28.310 11.793 -30.065 1.00 87.94 256 ASP A CA 1
ATOM 2039 C C . ASP A 1 256 ? 28.595 11.017 -31.355 1.00 87.94 256 ASP A C 1
ATOM 2041 O O . ASP A 1 256 ? 28.704 11.603 -32.433 1.00 87.94 256 ASP A O 1
ATOM 2045 N N . ILE A 1 257 ? 28.600 9.684 -31.258 1.00 89.25 257 ILE A N 1
ATOM 2046 C CA . ILE A 1 257 ? 28.712 8.790 -32.410 1.00 89.25 257 ILE A CA 1
ATOM 2047 C C . ILE A 1 257 ? 27.507 8.930 -33.345 1.00 89.25 257 ILE A C 1
ATOM 2049 O O . ILE A 1 257 ? 27.673 9.037 -34.562 1.00 89.25 257 ILE A O 1
ATOM 2053 N N . VAL A 1 258 ? 26.288 8.980 -32.806 1.00 85.50 258 VAL A N 1
ATOM 2054 C CA . VAL A 1 258 ? 25.070 9.196 -33.606 1.00 85.50 258 VAL A CA 1
ATOM 2055 C C . VAL A 1 258 ? 25.097 10.565 -34.298 1.00 85.50 258 VAL A C 1
ATOM 2057 O O . VAL A 1 258 ? 24.720 10.654 -35.461 1.00 85.50 258 VAL A O 1
ATOM 2060 N N . LYS A 1 259 ? 25.613 11.611 -33.636 1.00 85.56 259 LYS A N 1
ATOM 2061 C CA . LYS A 1 259 ? 25.782 12.962 -34.210 1.00 85.56 259 LYS A CA 1
ATOM 2062 C C . LYS A 1 259 ? 26.861 13.062 -35.298 1.00 85.56 259 LYS A C 1
ATOM 2064 O O . LYS A 1 259 ? 26.963 14.099 -35.943 1.00 85.56 259 LYS A O 1
ATOM 2069 N N . GLY A 1 260 ? 27.649 12.007 -35.514 1.00 85.44 260 GLY A N 1
ATOM 2070 C CA . GLY A 1 260 ? 28.644 11.932 -36.588 1.00 85.44 260 GLY A CA 1
ATOM 2071 C C . GLY A 1 260 ? 30.096 12.094 -36.139 1.00 85.44 260 GLY A C 1
ATOM 2072 O O . GLY A 1 260 ? 30.994 12.030 -36.976 1.00 85.44 260 GLY A O 1
ATOM 2073 N N . HIS A 1 261 ? 30.365 12.249 -34.839 1.00 87.69 261 HIS A N 1
ATOM 2074 C CA . HIS A 1 261 ? 31.735 12.170 -34.336 1.00 87.69 261 HIS A CA 1
ATOM 2075 C C . HIS A 1 261 ? 32.212 10.716 -34.393 1.00 87.69 261 HIS A C 1
ATOM 2077 O O . HIS A 1 261 ? 31.500 9.805 -33.984 1.00 87.69 261 HIS A O 1
ATOM 2083 N N . TRP A 1 262 ? 33.410 10.476 -34.920 1.00 89.06 262 TRP A N 1
ATOM 2084 C CA . TRP A 1 262 ? 33.953 9.123 -35.069 1.00 89.06 262 TRP A CA 1
ATOM 2085 C C . TRP A 1 262 ? 35.346 9.023 -34.439 1.00 89.06 262 TRP A C 1
ATOM 2087 O O . TRP A 1 262 ? 35.557 9.463 -33.310 1.00 89.06 262 TRP A O 1
ATOM 2097 N N . CYS A 1 263 ? 36.312 8.442 -35.146 1.00 89.88 263 CYS A N 1
ATOM 2098 C CA . CYS A 1 263 ? 37.675 8.292 -34.665 1.00 89.88 263 CYS A CA 1
ATOM 2099 C C . CYS A 1 263 ? 38.487 9.587 -34.852 1.00 89.88 263 CYS A C 1
ATOM 2101 O O . CYS A 1 263 ? 38.898 9.929 -35.965 1.00 89.88 263 CYS A O 1
ATOM 2103 N N . ASN A 1 264 ? 38.787 10.272 -33.745 1.00 85.06 264 ASN A N 1
ATOM 2104 C CA . ASN A 1 264 ? 39.641 11.465 -33.749 1.00 85.06 264 ASN A CA 1
ATOM 2105 C C . ASN A 1 264 ? 41.076 11.173 -34.212 1.00 85.06 264 ASN A C 1
ATOM 2107 O O . ASN A 1 264 ? 41.689 12.027 -34.847 1.00 85.06 264 ASN A O 1
ATOM 2111 N N . LEU A 1 265 ? 41.608 9.975 -33.945 1.00 85.38 265 LEU A N 1
ATOM 2112 C CA . LEU A 1 265 ? 42.950 9.593 -34.398 1.00 85.38 265 LEU A CA 1
ATOM 2113 C C . LEU A 1 265 ? 43.006 9.492 -35.928 1.00 85.38 265 LEU A C 1
ATOM 2115 O O . LEU A 1 265 ? 43.847 10.135 -36.547 1.00 85.38 265 LEU A O 1
ATOM 2119 N N . CYS A 1 266 ? 42.017 8.844 -36.557 1.00 83.00 266 CYS A N 1
ATOM 2120 C CA . CYS A 1 266 ? 41.895 8.828 -38.020 1.00 83.00 266 CYS A CA 1
ATOM 2121 C C . CYS A 1 266 ? 41.758 10.242 -38.612 1.00 83.00 266 CYS A C 1
ATOM 2123 O O . CYS A 1 266 ? 42.309 10.533 -39.677 1.00 83.00 266 CYS A O 1
ATOM 2125 N N . TYR A 1 267 ? 41.031 11.133 -37.931 1.00 83.50 267 TYR A N 1
ATOM 2126 C CA . TYR A 1 267 ? 40.899 12.530 -38.346 1.00 83.50 267 TYR A CA 1
ATOM 2127 C C . TYR A 1 267 ? 42.240 13.284 -38.287 1.00 83.50 267 TYR A C 1
ATOM 2129 O O . TYR A 1 267 ? 42.607 13.988 -39.234 1.00 83.50 267 TYR A O 1
ATOM 2137 N N . LEU A 1 268 ? 43.003 13.115 -37.203 1.00 84.50 268 LEU A N 1
ATOM 2138 C CA . LEU A 1 268 ? 44.321 13.730 -37.037 1.00 84.50 268 LEU A CA 1
ATOM 2139 C C . LEU A 1 268 ? 45.349 13.180 -38.033 1.00 84.50 268 LEU A C 1
ATOM 2141 O O . LEU A 1 268 ? 46.131 13.963 -38.584 1.00 84.50 268 LEU A O 1
ATOM 2145 N N . ASP A 1 269 ? 45.314 11.878 -38.318 1.00 82.62 269 ASP A N 1
ATOM 2146 C CA . ASP A 1 269 ? 46.190 11.239 -39.302 1.00 82.62 269 ASP A CA 1
ATOM 2147 C C . ASP A 1 269 ? 45.974 11.825 -40.695 1.00 82.62 269 ASP A C 1
ATOM 2149 O O . ASP A 1 269 ? 46.928 12.296 -41.327 1.00 82.62 269 ASP A O 1
ATOM 2153 N N . ARG A 1 270 ? 44.712 11.909 -41.142 1.00 79.56 270 ARG A N 1
ATOM 2154 C CA . ARG A 1 270 ? 44.352 12.547 -42.418 1.00 79.56 270 ARG A CA 1
A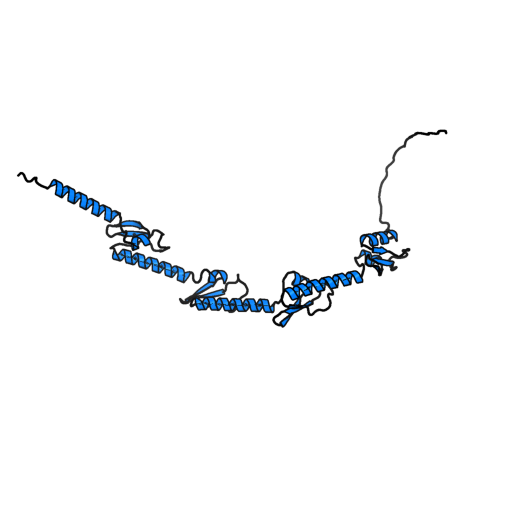TOM 2155 C C . ARG A 1 270 ? 44.857 13.985 -42.496 1.00 79.56 270 ARG A C 1
ATOM 2157 O O . ARG A 1 270 ? 45.535 14.360 -43.454 1.00 79.56 270 ARG A O 1
ATOM 2164 N N . ARG A 1 271 ? 44.601 14.786 -41.458 1.00 79.69 271 ARG A N 1
ATOM 2165 C CA . ARG A 1 271 ? 45.014 16.199 -41.406 1.00 79.69 271 ARG A CA 1
ATOM 2166 C C . ARG A 1 271 ? 46.537 16.361 -41.440 1.00 79.69 271 ARG A C 1
ATOM 2168 O O . ARG A 1 271 ? 47.061 17.301 -42.043 1.00 79.69 271 ARG A O 1
ATOM 2175 N N . THR A 1 272 ? 47.268 15.455 -40.798 1.00 79.75 272 THR A N 1
ATOM 2176 C CA . THR A 1 272 ? 48.736 15.472 -40.770 1.00 79.75 272 THR A CA 1
ATOM 2177 C C . THR A 1 272 ? 49.320 15.083 -42.127 1.00 79.75 272 THR A C 1
ATOM 2179 O O . THR A 1 272 ? 50.253 15.738 -42.603 1.00 79.75 272 THR A O 1
ATOM 2182 N N . GLN A 1 273 ? 48.744 14.079 -42.793 1.00 78.12 273 GLN A N 1
ATOM 2183 C CA . GLN A 1 273 ? 49.118 13.700 -44.157 1.00 78.12 273 GLN A CA 1
ATOM 2184 C C . GLN A 1 273 ? 48.862 14.840 -45.155 1.00 78.12 273 GLN A C 1
ATOM 2186 O O . GLN A 1 273 ? 49.735 15.148 -45.969 1.00 78.12 273 GLN A O 1
ATOM 2191 N N . GLU A 1 274 ? 47.731 15.541 -45.053 1.00 76.50 274 GLU A N 1
ATOM 2192 C CA . GLU A 1 274 ? 47.420 16.707 -45.893 1.00 76.50 274 GLU A CA 1
ATOM 2193 C C . GLU A 1 274 ? 48.422 17.855 -45.704 1.00 76.50 274 GLU A C 1
ATOM 2195 O O . GLU A 1 274 ? 48.914 18.417 -46.686 1.00 76.50 274 GLU A O 1
ATOM 2200 N N . LYS A 1 275 ? 48.802 18.175 -44.459 1.00 75.50 275 LYS A N 1
ATOM 2201 C CA . LYS A 1 275 ? 49.839 19.185 -44.175 1.00 75.50 275 LYS A CA 1
ATOM 2202 C C . LYS A 1 275 ? 51.196 18.794 -44.765 1.00 75.50 275 LYS A C 1
ATOM 2204 O O . LYS A 1 275 ? 51.870 19.642 -45.353 1.00 75.50 275 LYS A O 1
ATOM 2209 N N . LYS A 1 276 ? 51.593 17.520 -44.647 1.00 73.19 276 LYS A N 1
ATOM 2210 C CA . LYS A 1 276 ? 52.830 16.996 -45.255 1.00 73.19 276 LYS A CA 1
ATOM 2211 C C . LYS A 1 276 ? 52.784 17.098 -46.787 1.00 73.19 276 LYS A C 1
ATOM 2213 O O . LYS A 1 276 ? 53.761 17.553 -47.382 1.00 73.19 276 LYS A O 1
ATOM 2218 N N . ARG A 1 277 ? 51.649 16.768 -47.420 1.00 71.88 277 ARG A N 1
ATOM 2219 C CA . ARG A 1 277 ? 51.435 16.927 -48.874 1.00 71.88 277 ARG A CA 1
ATOM 2220 C C . ARG A 1 277 ? 51.537 18.392 -49.312 1.00 71.88 277 ARG A C 1
ATOM 2222 O O . ARG A 1 277 ? 52.266 18.680 -50.257 1.00 71.88 277 ARG A O 1
ATOM 2229 N N . ARG A 1 278 ? 50.888 19.325 -48.603 1.00 70.81 278 ARG A N 1
ATOM 2230 C CA . ARG A 1 278 ? 50.957 20.773 -48.900 1.00 70.81 278 ARG A CA 1
ATOM 2231 C C . ARG A 1 278 ? 52.378 21.328 -48.773 1.00 70.81 278 ARG A C 1
ATOM 2233 O O . ARG A 1 278 ? 52.828 22.043 -49.661 1.00 70.81 278 ARG A O 1
ATOM 2240 N N . ARG A 1 279 ? 53.116 20.947 -47.721 1.00 68.12 279 ARG A N 1
ATOM 2241 C CA . ARG A 1 279 ? 54.524 21.349 -47.536 1.00 68.12 279 ARG A CA 1
ATOM 2242 C C . ARG A 1 279 ? 55.436 20.826 -48.649 1.00 68.12 279 ARG A C 1
ATOM 2244 O O . ARG A 1 279 ? 56.272 21.579 -49.127 1.00 68.12 279 ARG A O 1
ATOM 2251 N N . ARG A 1 280 ? 55.269 19.572 -49.093 1.00 68.50 280 ARG A N 1
ATOM 2252 C CA . ARG A 1 280 ? 56.025 19.024 -50.239 1.00 68.50 280 ARG A CA 1
ATOM 2253 C C . ARG A 1 280 ? 55.705 19.762 -51.543 1.00 68.50 280 ARG A C 1
ATOM 2255 O O . ARG A 1 280 ? 56.622 20.096 -52.279 1.00 68.50 280 ARG A O 1
ATOM 2262 N N . LYS A 1 281 ? 54.431 20.087 -51.789 1.00 71.06 281 LYS A N 1
ATOM 2263 C CA . LYS A 1 281 ? 54.006 20.853 -52.974 1.00 71.06 281 LYS A CA 1
ATOM 2264 C C . LYS A 1 281 ? 54.576 22.280 -52.988 1.00 71.06 281 LYS A C 1
ATOM 2266 O O . LYS A 1 281 ? 54.955 22.759 -54.042 1.00 71.06 281 LYS A O 1
ATOM 2271 N N . SER A 1 282 ? 54.684 22.920 -51.821 1.00 68.25 282 SER A N 1
ATOM 2272 C CA . SER A 1 282 ? 55.311 24.242 -51.671 1.00 68.25 282 SER A CA 1
ATOM 2273 C C . SER A 1 282 ? 56.837 24.213 -51.811 1.00 68.25 282 SER A C 1
ATOM 2275 O O . SER A 1 282 ? 57.396 25.173 -52.321 1.00 68.25 282 SER A O 1
ATOM 2277 N N . LYS A 1 283 ? 57.511 23.134 -51.387 1.00 69.19 283 LYS A N 1
ATOM 2278 C CA . LYS A 1 283 ? 58.969 22.975 -51.548 1.00 69.19 283 LYS A CA 1
ATOM 2279 C C . LYS A 1 283 ? 59.396 22.628 -52.978 1.00 69.19 283 LYS A C 1
ATOM 2281 O O . LYS A 1 283 ? 60.506 22.962 -53.360 1.00 69.19 283 LYS A O 1
ATOM 2286 N N . ASN A 1 284 ? 58.526 21.974 -53.748 1.00 65.12 284 ASN A N 1
ATOM 2287 C CA . ASN A 1 284 ? 58.787 21.595 -55.141 1.00 65.12 284 ASN A CA 1
ATOM 2288 C C . ASN A 1 284 ? 58.265 22.631 -56.155 1.00 65.12 284 ASN A C 1
ATOM 2290 O O . ASN A 1 284 ? 58.239 22.351 -57.351 1.00 65.12 284 ASN A O 1
ATOM 2294 N N . ALA A 1 285 ? 57.802 23.799 -55.698 1.00 60.94 285 ALA A N 1
ATOM 2295 C CA . ALA A 1 285 ? 57.434 24.896 -56.583 1.00 60.94 285 ALA A CA 1
ATOM 2296 C C . ALA A 1 285 ? 58.720 25.588 -57.063 1.00 60.94 285 ALA A C 1
ATOM 2298 O O . ALA A 1 285 ? 59.402 26.240 -56.276 1.00 60.94 285 ALA A O 1
ATOM 2299 N N . VAL A 1 286 ? 59.072 25.399 -58.336 1.00 60.09 286 VAL A N 1
ATOM 2300 C CA . VAL A 1 286 ? 60.206 26.084 -58.975 1.00 60.09 286 VAL A CA 1
ATOM 2301 C C . VAL A 1 286 ? 59.837 27.566 -59.135 1.00 60.09 286 VAL A C 1
ATOM 2303 O O . VAL A 1 286 ? 58.734 27.844 -59.614 1.00 60.09 286 VAL A O 1
ATOM 2306 N N . PRO A 1 287 ? 60.688 28.525 -58.725 1.00 58.50 287 PRO A N 1
ATOM 2307 C CA . PRO A 1 287 ? 60.392 29.937 -58.921 1.00 58.50 287 PRO A CA 1
ATOM 2308 C C . PRO A 1 287 ? 60.383 30.249 -60.420 1.00 58.50 287 PRO A C 1
ATOM 2310 O O . PRO A 1 287 ? 61.328 29.925 -61.137 1.00 58.50 287 PRO A O 1
ATOM 2313 N N . ILE A 1 288 ? 59.299 30.865 -60.891 1.00 58.03 288 ILE A N 1
ATOM 2314 C CA . ILE A 1 288 ? 59.228 31.438 -62.235 1.00 58.03 288 ILE A CA 1
ATOM 2315 C C . ILE A 1 288 ? 60.117 32.685 -62.202 1.00 58.03 288 ILE A C 1
ATOM 2317 O O . ILE A 1 288 ? 59.738 33.695 -61.613 1.00 58.03 288 ILE A O 1
ATOM 2321 N N . LEU A 1 289 ? 61.326 32.577 -62.754 1.00 46.72 289 LEU A N 1
ATOM 2322 C CA . LEU A 1 289 ? 62.158 33.735 -63.075 1.00 46.72 289 LEU A CA 1
ATOM 2323 C C . LEU A 1 289 ? 61.521 34.419 -64.290 1.00 46.72 289 LEU A C 1
ATOM 2325 O O . LEU A 1 289 ? 61.436 33.808 -65.355 1.00 46.72 289 LEU A O 1
ATOM 2329 N N . ILE A 1 290 ? 61.000 35.628 -64.068 1.00 54.47 290 ILE A N 1
ATOM 2330 C CA . ILE A 1 290 ? 60.501 36.548 -65.101 1.00 54.47 290 ILE A CA 1
ATOM 2331 C C . ILE A 1 290 ? 61.695 37.302 -65.678 1.00 54.47 290 ILE A C 1
ATOM 2333 O O . ILE A 1 290 ? 62.542 37.729 -64.858 1.00 54.47 290 ILE A O 1
#

Mean predicted aligned error: 18.89 Å

Radius of gyration: 48.17 Å; Cα contacts (8 Å, |Δi|>4): 316; chains: 1; bounding box: 90×63×154 Å

Secondary structure (DSSP, 8-state):
----------------------------PPPHHHHHHHHHHTTEEE------STTPPEEEEETT--EEEE-HHHHHTT---HHHHHHHHHHHHHHHHHHHHHTTEEE-------TTSEEEEEETT--EEEEEHHHHHTT---HHHHHHHHHHHHHHHHHHHHHTT-EE-------TTSPEEEE-TT--EEEE-HHHHHH---HHHHHHHHHHHHHHHHHHHHTTT-EE-------SSSPEEEE-TT--EEEE-HHHHHTT---HHHHHHHHHHHHHHHHHHHHT------

pLDDT: mean 76.98, std 16.03, range [29.92, 95.12]

Nearest PDB structures (foldseek):
  4o9w-assembly1_A  TM=2.059E-01  e=9.293E-02  Homo sapiens
  8s30-assembly1_A  TM=2.174E-01  e=2.448E-01  Homo sapiens
  5nn1-assembly1_A  TM=1.563E-01  e=9.078E-01  Homo sapiens
  7kxs-assembly1_A  TM=1.892E-01  e=2.680E+00  Mus musculus
  1h4q-assembly1_A  TM=2.016E-01  e=5.621E+00  Thermus thermophilus